Protein AF-A0A7V3LF80-F1 (afdb_monomer_lite)

Foldseek 3Di:
DEAEDPDQPCCVLLVLQDPDDLVLQFEEEEEAWQPCCVLVVLLVVLLVLLSRNYYAYEWALPDDVVSVVVDDPSRDDHAHDDPRAHALRRLVVCLVVCVVGQEYEYARHHDPDPRRLVNLLVCLPRQHEYEYDHSSLVSDALVSNQPRPHEYEYEDELVSLCVNVVHDSVVCQAVVVVSVLVVQQPRNHDQNYKYWYWHDDPQKIWIWIDTVPYIYIYIAGNPVDLPDPHDLSSSLVSQLVSSCSSCVVCSRSSNNSSSNLSRQCRHVSVDVDDSSRSSVVVVVVVVVVVD

Secondary structure (DSSP, 8-state):
-EEEESS-S-HHHHHTS-SS-GGGG-EEEEEE-SS-HHHHHHHHHHHHHTT-SEEEEEEETTS-HHHHTTS-GGGEEEESEETTEE-TTHHHHHHHHGGG-SEEEEEET---SHHHHHHHHHHTT-SS-EEE-THHHHTS-THHHHT--S-EEEEE-HHHHHHHHT--HHHHHHTHHHHHHHHHHH--S-TT-EEEEEEEETTEEEEEEEETTEEEEEEEE--TT---SS-HHHHHHHHHHHHHHHTTTSHHHHHHHHHHHHHHHHHHTTS---HHHHHHHHHHHHHTTT-

Radius of gyration: 18.3 Å; chains: 1; bounding box: 46×47×50 Å

pLDDT: mean 86.51, std 10.55, range [46.56, 98.06]

Sequence (291 aa):
MIIYQDKLLYPEILWQRPINTSQKRGRVFILGGEKDFRQLLFFCEILQQTLVAKIGLGYPKTIPKTIENLLPQEMRYPLSGRGGVLSTAALSSLKTLLSSFDLFVLGVGLSKNSQTRMLIRNTLALPCPILFYGEGIISFEPYLYQERKAPSFLVLEPSVLALWLRENVNKVQSALLPYFSRFIEKLQGNQDHCFVCSTVVSDRLFIIAGRKGSVVVTTAPNRSQTKSSFPKEIVSLGLLTAFLVQNLRKPFEAIATASYLFAKWQTDMTQKQDLQKVITKIEKELDEKKS

Structure (mmCIF, N/CA/C/O backbone):
data_AF-A0A7V3LF80-F1
#
_entry.id   AF-A0A7V3LF80-F1
#
loop_
_atom_site.group_PDB
_atom_site.id
_atom_site.type_symbol
_atom_site.label_atom_id
_atom_site.label_alt_id
_atom_site.label_comp_id
_atom_site.label_asym_id
_atom_site.label_entity_id
_atom_site.label_seq_id
_atom_site.pdbx_PDB_ins_code
_atom_site.Cartn_x
_atom_site.Cartn_y
_atom_site.Cartn_z
_atom_site.occupancy
_atom_site.B_iso_or_equiv
_atom_site.auth_seq_id
_atom_site.auth_comp_id
_atom_site.auth_asym_id
_atom_site.auth_atom_id
_atom_site.pdbx_PDB_model_num
ATOM 1 N N . MET A 1 1 ? -20.729 8.248 7.518 1.00 87.62 1 MET A N 1
ATOM 2 C CA . MET A 1 1 ? -20.542 7.945 8.953 1.00 87.62 1 MET A CA 1
ATOM 3 C C . MET A 1 1 ? -19.060 8.034 9.286 1.00 87.62 1 MET A C 1
ATOM 5 O O . MET A 1 1 ? -18.268 7.428 8.573 1.00 87.62 1 MET A O 1
ATOM 9 N N . ILE A 1 2 ? -18.696 8.807 10.312 1.00 91.44 2 ILE A N 1
ATOM 10 C CA . ILE A 1 2 ? -17.318 8.922 10.814 1.00 91.44 2 ILE A CA 1
ATOM 11 C C . ILE A 1 2 ? -17.248 8.169 12.143 1.00 91.44 2 ILE A C 1
ATOM 13 O O . ILE A 1 2 ? -18.076 8.412 13.017 1.00 91.44 2 ILE A O 1
ATOM 17 N N . ILE A 1 3 ? -16.283 7.264 12.289 1.00 93.56 3 ILE A N 1
ATOM 18 C CA . ILE A 1 3 ? -16.055 6.480 13.507 1.00 93.56 3 ILE A CA 1
ATOM 19 C C . ILE A 1 3 ? -14.645 6.769 14.013 1.00 93.56 3 ILE A C 1
ATOM 21 O O . ILE A 1 3 ? -13.679 6.612 13.270 1.00 93.56 3 ILE A O 1
ATOM 25 N N . TYR A 1 4 ? -14.515 7.149 15.281 1.00 92.56 4 TYR A N 1
ATOM 26 C CA . TYR A 1 4 ? -13.220 7.223 15.954 1.00 92.56 4 TYR A CA 1
ATOM 27 C C . TYR A 1 4 ? -12.891 5.865 16.568 1.00 92.56 4 TYR A C 1
ATOM 29 O O . TYR A 1 4 ? -13.704 5.289 17.288 1.00 92.56 4 TYR A O 1
ATOM 37 N N . GLN A 1 5 ? -11.712 5.346 16.249 1.00 91.25 5 GLN A N 1
ATOM 38 C CA . GLN A 1 5 ? -11.285 4.005 16.604 1.00 91.25 5 GLN A CA 1
ATOM 39 C C . GLN A 1 5 ? -10.270 4.032 17.754 1.00 91.25 5 GLN A C 1
ATOM 41 O O . GLN A 1 5 ? -9.091 4.323 17.557 1.00 91.25 5 GLN A O 1
ATOM 46 N N . ASP A 1 6 ? -10.725 3.665 18.950 1.00 87.94 6 ASP A N 1
ATOM 47 C CA . ASP A 1 6 ? -9.914 3.460 20.160 1.00 87.94 6 ASP A CA 1
ATOM 48 C C . ASP A 1 6 ? -9.649 1.965 20.456 1.00 87.94 6 ASP A C 1
ATOM 50 O O . ASP A 1 6 ? -8.620 1.586 21.033 1.00 87.94 6 ASP A O 1
ATOM 54 N N . LYS A 1 7 ? -10.540 1.094 19.976 1.00 91.31 7 LYS A N 1
ATOM 55 C CA . LYS A 1 7 ? -10.457 -0.370 20.021 1.00 91.31 7 LYS A CA 1
ATOM 56 C C . LYS A 1 7 ? -10.479 -0.991 18.626 1.00 91.31 7 LYS A C 1
ATOM 58 O O . LYS A 1 7 ? -10.817 -0.349 17.636 1.00 91.31 7 LYS A O 1
ATOM 63 N N . LEU A 1 8 ? -10.129 -2.267 18.526 1.00 91.06 8 LEU A N 1
ATOM 64 C CA . LEU A 1 8 ? -10.218 -2.982 17.258 1.00 91.06 8 LEU A CA 1
ATOM 65 C C . LEU A 1 8 ? -11.691 -3.136 16.829 1.00 91.06 8 LEU A C 1
ATOM 67 O O . LEU A 1 8 ? -12.471 -3.755 17.547 1.00 91.06 8 LEU A O 1
ATOM 71 N N . LEU A 1 9 ? -12.068 -2.557 15.681 1.00 93.19 9 LEU A N 1
ATOM 72 C CA . LEU A 1 9 ? -13.450 -2.586 15.174 1.00 93.19 9 LEU A CA 1
ATOM 73 C C . LEU A 1 9 ? -13.791 -3.889 14.449 1.00 93.19 9 LEU A C 1
ATOM 75 O O . LEU A 1 9 ? -14.930 -4.338 14.524 1.00 93.19 9 LEU A O 1
ATOM 79 N N . TYR A 1 10 ? -12.806 -4.478 13.766 1.00 94.19 10 TYR A N 1
ATOM 80 C CA . TYR A 1 10 ? -12.979 -5.654 12.911 1.00 94.19 10 TYR A CA 1
ATOM 81 C C . TYR A 1 10 ? -12.041 -6.782 13.357 1.00 94.19 10 TYR A C 1
ATOM 83 O O . TYR A 1 10 ? -11.070 -7.105 12.663 1.00 94.19 10 TYR A O 1
ATOM 91 N N . PRO A 1 11 ? -12.249 -7.348 14.558 1.00 91.44 11 PRO A N 1
ATOM 92 C CA . PRO A 1 11 ? -11.355 -8.363 15.098 1.00 91.44 11 PRO A CA 1
ATOM 93 C C . PRO A 1 11 ? -11.320 -9.647 14.258 1.00 91.44 11 PRO A C 1
ATOM 95 O O . PRO A 1 11 ? 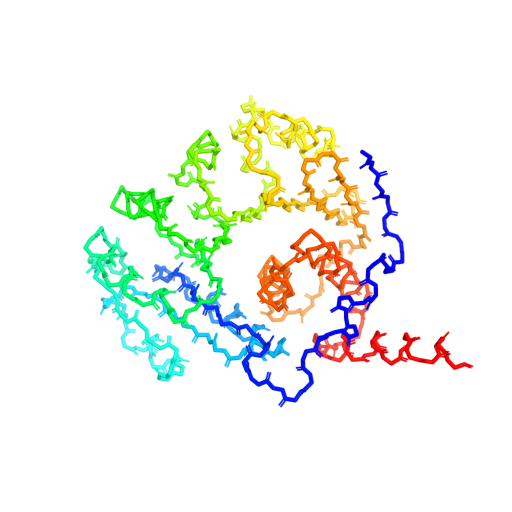-10.309 -10.348 14.246 1.00 91.44 11 PRO A O 1
ATOM 98 N N . GLU A 1 12 ? -12.360 -9.920 13.472 1.00 90.31 12 GLU A N 1
ATOM 99 C CA . GLU A 1 12 ? -12.398 -11.050 12.551 1.00 90.31 12 GLU A CA 1
ATOM 100 C C . GLU A 1 12 ? -11.332 -10.970 11.453 1.00 90.31 12 GLU A C 1
ATOM 102 O O . GLU A 1 12 ? -10.882 -12.011 10.985 1.00 90.31 12 GLU A O 1
ATOM 107 N N . ILE A 1 13 ? -10.887 -9.766 11.076 1.00 91.94 13 ILE A N 1
ATOM 108 C CA . ILE A 1 13 ? -9.796 -9.582 10.107 1.00 91.94 13 ILE A CA 1
ATOM 109 C C . ILE A 1 13 ? -8.484 -10.159 10.648 1.00 91.94 13 ILE A C 1
ATOM 111 O O . ILE A 1 13 ? -7.699 -10.713 9.882 1.00 91.94 13 ILE A O 1
ATOM 115 N N . LEU A 1 14 ? -8.247 -10.050 11.961 1.00 86.19 14 LEU A N 1
ATOM 116 C CA . LEU A 1 14 ? -7.106 -10.691 12.616 1.00 86.19 14 LEU A CA 1
ATOM 117 C C . LEU A 1 14 ? -7.324 -12.197 12.757 1.00 86.19 14 LEU A C 1
ATOM 119 O O . LEU A 1 14 ? -6.452 -12.977 12.392 1.00 86.19 14 LEU A O 1
ATOM 123 N N . TRP A 1 15 ? -8.494 -12.623 13.237 1.00 81.19 15 TRP A N 1
ATOM 124 C CA . TRP A 1 15 ? -8.762 -14.044 13.501 1.00 81.19 15 TRP A CA 1
ATOM 125 C C . TRP A 1 15 ? -8.790 -14.909 12.239 1.00 81.19 15 TRP A C 1
ATOM 127 O O . TRP A 1 15 ? -8.520 -16.105 12.299 1.00 81.19 15 TRP A O 1
ATOM 137 N N . GLN A 1 16 ? -9.119 -14.320 11.089 1.00 80.00 16 GLN A N 1
ATOM 138 C CA . GLN A 1 16 ? -9.123 -15.008 9.799 1.00 80.00 16 GLN A CA 1
ATOM 139 C C . GLN A 1 16 ? -7.746 -15.017 9.126 1.00 80.00 16 GLN A C 1
ATOM 141 O O . GLN A 1 16 ? -7.625 -15.541 8.012 1.00 80.00 16 GLN A O 1
ATOM 146 N N . ARG A 1 17 ? -6.700 -14.473 9.773 1.00 77.75 17 ARG A N 1
ATOM 147 C CA . ARG A 1 17 ? -5.359 -14.488 9.190 1.00 77.75 17 ARG A CA 1
ATOM 148 C C . ARG A 1 17 ? -4.901 -15.928 8.965 1.00 77.75 17 ARG A C 1
ATOM 150 O O . ARG A 1 17 ? -5.054 -16.784 9.836 1.00 77.75 17 ARG A O 1
ATOM 157 N N . PRO A 1 18 ? -4.333 -16.239 7.794 1.00 70.44 18 PRO A N 1
ATOM 158 C CA . PRO A 1 18 ? -4.021 -17.617 7.467 1.00 70.44 18 PRO A CA 1
ATOM 159 C C . PRO A 1 18 ? -2.752 -18.074 8.184 1.00 70.44 18 PRO A C 1
ATOM 161 O O . PRO A 1 18 ? -1.631 -17.760 7.777 1.00 70.44 18 PRO A O 1
ATOM 164 N N . ILE A 1 19 ? -2.936 -18.880 9.230 1.00 68.88 19 ILE A N 1
ATOM 165 C CA . ILE A 1 19 ? -1.838 -19.408 10.047 1.00 68.88 19 ILE A CA 1
ATOM 166 C C . ILE A 1 19 ? -1.073 -20.516 9.304 1.00 68.88 19 ILE A C 1
ATOM 168 O O . ILE A 1 19 ? 0.143 -20.562 9.418 1.00 68.88 19 ILE A O 1
ATOM 172 N N . ASN A 1 20 ? -1.723 -21.324 8.449 1.00 61.81 20 ASN A N 1
ATOM 173 C CA . ASN A 1 20 ? -1.110 -22.557 7.910 1.00 61.81 20 ASN A CA 1
ATOM 174 C C . ASN A 1 20 ? -1.118 -22.734 6.375 1.00 61.81 20 ASN A C 1
ATOM 176 O O . ASN A 1 20 ? -0.540 -23.699 5.886 1.00 61.81 20 ASN A O 1
ATOM 180 N N . THR A 1 21 ? -1.741 -21.852 5.581 1.00 62.81 21 THR A N 1
ATOM 181 C CA . THR A 1 21 ? -1.829 -22.033 4.111 1.00 62.8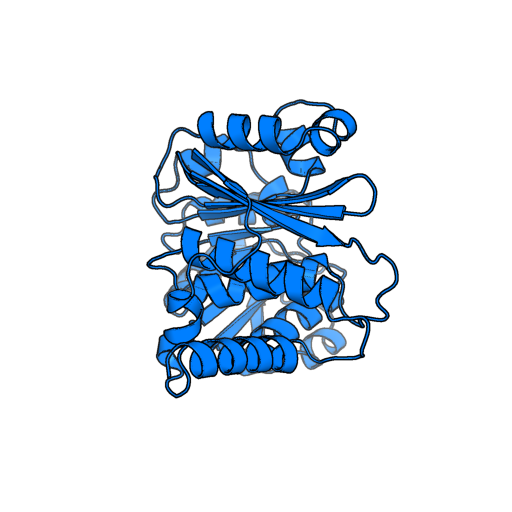1 21 THR A CA 1
ATOM 182 C C . THR A 1 21 ? -1.253 -20.852 3.338 1.00 62.81 21 THR A C 1
ATOM 184 O O . THR A 1 21 ? -1.794 -19.747 3.382 1.00 62.81 21 THR A O 1
ATOM 187 N N . SER A 1 22 ? -0.192 -21.102 2.561 1.00 64.06 22 SER A N 1
ATOM 188 C CA . SER A 1 22 ? 0.457 -20.101 1.701 1.00 64.06 22 SER A CA 1
ATOM 189 C C . SER A 1 22 ? -0.522 -19.465 0.709 1.00 64.06 22 SER A C 1
ATOM 191 O O . SER A 1 22 ? -0.527 -18.255 0.551 1.00 64.06 22 SER A O 1
ATOM 193 N N . GLN A 1 23 ? -1.445 -20.222 0.112 1.00 60.84 23 GLN A N 1
ATOM 194 C CA . GLN A 1 23 ? -2.394 -19.665 -0.865 1.00 60.84 23 GLN A CA 1
ATOM 195 C C . GLN A 1 23 ? -3.349 -18.603 -0.291 1.00 60.84 23 GLN A C 1
ATOM 197 O O . GLN A 1 23 ? -3.780 -17.720 -1.024 1.00 60.84 23 GLN A O 1
ATOM 202 N N . LYS A 1 24 ? -3.662 -18.643 1.011 1.00 73.75 24 LYS A N 1
ATOM 203 C CA . LYS A 1 24 ? -4.552 -17.657 1.653 1.00 73.75 24 LYS A CA 1
ATOM 204 C C . LYS A 1 24 ? -3.810 -16.411 2.149 1.00 73.75 24 LYS A C 1
ATOM 206 O O . LYS A 1 24 ? -4.443 -15.425 2.504 1.00 73.75 24 LYS A O 1
ATOM 211 N N . ARG A 1 25 ? -2.475 -16.444 2.166 1.00 85.38 25 ARG A N 1
ATOM 212 C CA . ARG A 1 25 ? -1.602 -15.362 2.654 1.00 85.38 25 ARG A CA 1
ATOM 213 C C . ARG A 1 25 ? -1.387 -14.229 1.646 1.00 85.38 25 ARG A C 1
ATOM 215 O O . ARG A 1 25 ? -0.728 -13.246 1.975 1.00 85.38 25 ARG A O 1
ATOM 222 N N . GLY A 1 26 ? -1.979 -14.356 0.458 1.00 93.06 26 GLY A N 1
ATOM 223 C CA . GLY A 1 26 ? -1.961 -13.342 -0.587 1.00 93.06 26 GLY A CA 1
ATOM 224 C C . GLY A 1 26 ? -0.606 -13.211 -1.282 1.00 93.06 26 GLY A C 1
ATOM 225 O O . GLY A 1 26 ? 0.453 -13.491 -0.716 1.00 93.06 26 GLY A O 1
ATOM 226 N N . ARG A 1 27 ? -0.636 -12.802 -2.547 1.00 96.50 27 ARG A N 1
ATOM 227 C CA . ARG A 1 27 ? 0.543 -12.637 -3.399 1.00 96.50 27 ARG A CA 1
ATOM 228 C C . ARG A 1 27 ? 0.619 -11.188 -3.854 1.00 96.50 27 ARG A C 1
ATOM 230 O O . ARG A 1 27 ? -0.307 -10.690 -4.491 1.00 96.50 27 ARG A O 1
ATOM 237 N N . VAL A 1 28 ? 1.726 -10.523 -3.556 1.00 97.81 28 VAL A N 1
ATOM 238 C CA . VAL A 1 28 ? 1.926 -9.101 -3.844 1.00 97.81 28 VAL A CA 1
ATOM 239 C C . VAL A 1 28 ? 2.980 -8.944 -4.928 1.00 97.81 28 VAL A C 1
ATOM 241 O O . VAL A 1 28 ? 4.080 -9.476 -4.800 1.00 97.81 28 VAL A O 1
ATOM 244 N N . PHE A 1 29 ? 2.663 -8.199 -5.983 1.00 98.06 29 PHE A N 1
ATOM 245 C CA . PHE A 1 29 ? 3.662 -7.701 -6.924 1.00 98.06 29 PHE A CA 1
ATOM 246 C C . PHE A 1 29 ? 3.911 -6.223 -6.653 1.00 98.06 29 PHE A C 1
ATOM 248 O O . PHE A 1 29 ? 2.959 -5.470 -6.500 1.00 98.06 29 PHE A O 1
ATOM 255 N N . ILE A 1 30 ? 5.162 -5.790 -6.616 1.00 96.94 30 ILE A N 1
ATOM 256 C CA . ILE A 1 30 ? 5.561 -4.419 -6.307 1.00 96.94 30 ILE A CA 1
ATOM 257 C C . ILE A 1 30 ? 6.333 -3.888 -7.506 1.00 96.94 30 ILE A C 1
ATOM 259 O O . ILE A 1 30 ? 7.276 -4.532 -7.955 1.00 96.94 30 ILE A O 1
ATOM 263 N N . LEU A 1 31 ? 5.962 -2.718 -8.021 1.00 95.88 31 LEU A N 1
ATOM 264 C CA . LEU A 1 31 ? 6.740 -2.016 -9.041 1.00 95.88 31 LEU A CA 1
ATOM 265 C C . LEU A 1 31 ? 7.414 -0.790 -8.423 1.00 95.88 31 LEU A C 1
ATOM 267 O O . LEU A 1 31 ? 6.742 0.138 -7.962 1.00 95.88 31 LEU A O 1
ATOM 271 N N . GLY A 1 32 ? 8.746 -0.801 -8.434 1.00 91.88 32 GLY A N 1
ATOM 272 C CA . GLY A 1 32 ? 9.579 0.204 -7.781 1.00 91.88 32 GLY A CA 1
ATOM 273 C C . GLY A 1 32 ? 11.021 0.209 -8.292 1.00 91.88 32 GLY A C 1
ATOM 274 O O . GLY A 1 32 ? 11.350 -0.460 -9.272 1.00 91.88 32 GLY A O 1
ATOM 275 N N . GLY A 1 33 ? 11.891 0.945 -7.600 1.00 77.44 33 GLY A N 1
ATOM 276 C CA . GLY A 1 33 ? 13.341 0.744 -7.703 1.00 77.44 33 GLY A CA 1
ATOM 277 C C . GLY A 1 33 ? 14.077 1.630 -8.709 1.00 77.44 33 GLY A C 1
ATOM 278 O O . GLY A 1 33 ? 14.793 1.120 -9.565 1.00 77.44 33 GLY A O 1
ATOM 279 N N . GLU A 1 34 ? 13.939 2.953 -8.596 1.00 78.44 34 GLU A N 1
ATOM 280 C CA . GLU A 1 34 ? 14.818 3.907 -9.285 1.00 78.44 34 GLU A CA 1
ATOM 281 C C . GLU A 1 34 ? 16.136 4.133 -8.512 1.00 78.44 34 GLU A C 1
ATOM 283 O O . GLU A 1 34 ? 17.150 3.509 -8.817 1.00 78.44 34 GLU A O 1
ATOM 288 N N . LYS A 1 35 ? 16.142 5.036 -7.514 1.00 59.97 35 LYS A N 1
ATOM 289 C CA . LYS A 1 35 ? 17.370 5.517 -6.839 1.00 59.97 35 LYS A CA 1
ATOM 290 C C . LYS A 1 35 ? 17.518 5.092 -5.380 1.00 59.97 35 LYS A C 1
ATOM 292 O O . LYS A 1 35 ? 18.644 4.943 -4.919 1.00 59.97 35 LYS A O 1
ATOM 297 N N . ASP A 1 36 ? 16.419 4.885 -4.656 1.00 70.56 36 ASP A N 1
ATOM 298 C CA . ASP A 1 36 ? 16.457 4.496 -3.240 1.00 70.56 36 ASP A CA 1
ATOM 299 C C . ASP A 1 36 ? 15.835 3.115 -3.037 1.00 70.56 36 ASP A C 1
ATOM 301 O O . ASP A 1 36 ? 14.700 2.957 -2.589 1.00 70.56 36 ASP A O 1
ATOM 305 N N . PHE A 1 37 ? 16.611 2.086 -3.380 1.00 85.19 37 PHE A N 1
ATOM 306 C CA . PHE A 1 37 ? 16.209 0.694 -3.180 1.00 85.19 37 PHE A CA 1
ATOM 307 C C . PHE A 1 37 ? 16.000 0.330 -1.711 1.00 85.19 37 PHE A C 1
ATOM 309 O O . PHE A 1 37 ? 15.336 -0.660 -1.431 1.00 85.19 37 PHE A O 1
ATOM 316 N N . ARG A 1 38 ? 16.518 1.116 -0.760 1.00 85.69 38 ARG A N 1
ATOM 317 C CA . ARG A 1 38 ? 16.404 0.797 0.669 1.00 85.69 38 ARG A CA 1
ATOM 318 C C . ARG A 1 38 ? 14.955 0.765 1.128 1.00 85.69 38 ARG A C 1
ATOM 320 O O . ARG A 1 38 ? 14.566 -0.182 1.796 1.00 85.69 38 ARG A O 1
ATOM 327 N N . GLN A 1 39 ? 14.140 1.738 0.716 1.00 86.81 39 GLN A N 1
ATOM 328 C CA . GLN A 1 39 ? 12.708 1.744 1.044 1.00 86.81 39 GLN A CA 1
ATOM 329 C C . GLN A 1 39 ? 11.996 0.513 0.488 1.00 86.81 39 GLN A C 1
ATOM 331 O O . GLN A 1 39 ? 11.139 -0.064 1.150 1.00 86.81 39 GLN A O 1
ATOM 336 N N . LEU A 1 40 ? 12.388 0.086 -0.711 1.00 89.12 40 LEU A N 1
ATOM 337 C CA . LEU A 1 40 ? 11.833 -1.087 -1.369 1.00 89.12 40 LEU A CA 1
ATOM 338 C C . LEU A 1 40 ? 12.227 -2.386 -0.656 1.00 89.12 40 LEU A C 1
ATOM 340 O O . LEU A 1 40 ? 11.378 -3.251 -0.457 1.00 89.12 40 LEU A O 1
ATOM 344 N N . LEU A 1 41 ? 13.487 -2.496 -0.227 1.00 89.50 41 LEU A N 1
ATOM 345 C CA . LEU A 1 41 ? 13.990 -3.617 0.570 1.00 89.50 41 LEU A CA 1
ATOM 346 C C . LEU A 1 41 ? 13.286 -3.692 1.927 1.00 89.50 41 LEU A C 1
ATOM 348 O O . LEU A 1 41 ? 12.764 -4.744 2.280 1.00 89.50 41 LEU A O 1
ATOM 352 N N . PHE A 1 42 ? 13.187 -2.566 2.637 1.00 90.38 42 PHE A N 1
ATOM 353 C CA . PHE A 1 42 ? 12.446 -2.466 3.894 1.00 90.38 42 PHE A CA 1
ATOM 354 C C . PHE A 1 42 ? 10.984 -2.866 3.732 1.00 90.38 42 PHE A C 1
ATOM 356 O O . PHE A 1 42 ? 10.452 -3.623 4.539 1.00 90.38 42 PHE A O 1
ATOM 363 N N . PHE A 1 43 ? 10.337 -2.398 2.666 1.00 92.62 43 PHE A N 1
ATOM 364 C CA . PHE A 1 43 ? 8.962 -2.765 2.371 1.00 92.62 43 PHE A CA 1
ATOM 365 C C . PHE A 1 43 ? 8.816 -4.277 2.151 1.00 92.62 43 PHE A C 1
ATOM 367 O O . PHE A 1 43 ? 7.924 -4.888 2.734 1.00 92.62 43 PHE A O 1
ATOM 374 N N . CYS A 1 44 ? 9.718 -4.901 1.386 1.00 92.69 44 CYS A N 1
ATOM 375 C CA . CYS A 1 44 ? 9.725 -6.355 1.201 1.00 92.69 44 CYS A CA 1
ATOM 376 C C . CYS A 1 44 ? 9.929 -7.101 2.527 1.00 92.69 44 CYS A C 1
ATOM 378 O O . CYS A 1 44 ? 9.223 -8.074 2.785 1.00 92.69 44 CYS A O 1
ATOM 380 N N . GLU A 1 45 ? 10.834 -6.625 3.383 1.00 91.44 45 GLU A N 1
ATOM 381 C CA . GLU A 1 45 ? 11.098 -7.218 4.697 1.00 91.44 45 GLU A CA 1
ATOM 382 C C . GLU A 1 45 ? 9.853 -7.184 5.598 1.00 91.44 45 GLU A C 1
ATOM 384 O O . GLU A 1 45 ? 9.481 -8.195 6.193 1.00 91.44 45 GLU A O 1
ATOM 389 N N . ILE A 1 46 ? 9.127 -6.062 5.628 1.00 91.25 46 ILE A N 1
ATOM 390 C CA . ILE A 1 46 ? 7.865 -5.954 6.376 1.00 91.25 46 ILE A CA 1
ATOM 391 C C . ILE A 1 46 ? 6.807 -6.919 5.819 1.00 91.25 46 ILE A C 1
ATOM 393 O O . ILE A 1 46 ? 6.074 -7.550 6.584 1.00 91.25 46 ILE A O 1
ATOM 397 N N . LEU A 1 47 ? 6.715 -7.082 4.495 1.00 93.69 47 LEU A N 1
ATOM 398 C CA . LEU A 1 47 ? 5.779 -8.037 3.886 1.00 93.69 47 LEU A CA 1
ATOM 399 C C . LEU A 1 47 ? 6.126 -9.496 4.229 1.00 93.69 47 LEU A C 1
ATOM 401 O O . LEU A 1 47 ? 5.225 -10.302 4.465 1.00 93.69 47 LEU A O 1
ATOM 405 N N . GLN A 1 48 ? 7.415 -9.833 4.314 1.00 90.56 48 GLN A N 1
ATOM 406 C CA . GLN A 1 48 ? 7.862 -11.148 4.787 1.00 90.56 48 GLN A CA 1
ATOM 407 C C . GLN A 1 48 ? 7.476 -11.366 6.256 1.00 90.56 48 GLN A C 1
ATOM 409 O O . GLN A 1 48 ? 6.895 -12.400 6.590 1.00 90.56 48 GLN A O 1
ATOM 414 N N . GLN A 1 49 ? 7.723 -10.374 7.121 1.00 88.75 49 GLN A N 1
ATOM 415 C CA . GLN A 1 49 ? 7.375 -10.437 8.547 1.00 88.75 49 GLN A CA 1
ATOM 416 C C . GLN A 1 49 ? 5.862 -10.549 8.778 1.00 88.75 49 GLN A C 1
ATOM 418 O O . GLN A 1 49 ? 5.425 -11.193 9.722 1.00 88.75 49 GLN A O 1
ATOM 423 N N . THR A 1 50 ? 5.045 -9.985 7.886 1.00 88.75 50 THR A N 1
ATOM 424 C CA . THR A 1 50 ? 3.571 -10.023 7.961 1.00 88.75 50 THR A CA 1
ATOM 425 C C . THR A 1 50 ? 2.944 -11.237 7.262 1.00 88.75 50 THR A C 1
ATOM 427 O O . THR A 1 50 ? 1.719 -11.307 7.095 1.00 88.75 50 THR A O 1
ATOM 430 N N . LEU A 1 51 ? 3.771 -12.234 6.928 1.00 88.69 51 LEU A N 1
ATOM 431 C CA . LEU A 1 51 ? 3.372 -13.524 6.372 1.00 88.69 51 LEU A CA 1
ATOM 432 C C . LEU A 1 51 ? 2.688 -13.421 5.003 1.00 88.69 51 LEU A C 1
ATOM 434 O O . LEU A 1 51 ? 1.791 -14.209 4.725 1.00 88.69 51 LEU A O 1
ATOM 438 N N . VAL A 1 52 ? 3.080 -12.484 4.135 1.00 92.38 52 VAL A N 1
ATOM 439 C CA . VAL A 1 52 ? 2.653 -12.503 2.724 1.00 92.38 52 VAL A CA 1
ATOM 440 C C . VAL A 1 52 ? 3.251 -13.727 2.022 1.00 92.38 52 VAL A C 1
ATOM 442 O O . VAL A 1 52 ? 4.420 -14.054 2.210 1.00 92.38 52 VAL A O 1
ATOM 445 N N . ALA A 1 53 ? 2.454 -14.431 1.215 1.00 93.12 53 ALA A N 1
ATOM 446 C CA . ALA A 1 53 ? 2.837 -15.735 0.665 1.00 93.12 53 ALA A CA 1
ATOM 447 C C . ALA A 1 53 ? 3.931 -15.656 -0.398 1.00 93.12 53 ALA A C 1
ATOM 449 O O . ALA A 1 53 ? 4.825 -16.496 -0.459 1.00 93.12 53 ALA A O 1
ATOM 450 N N . LYS A 1 54 ? 3.784 -14.681 -1.295 1.00 95.25 54 LYS A N 1
ATOM 451 C CA . LYS A 1 54 ? 4.665 -14.467 -2.437 1.00 95.25 54 LYS A CA 1
ATOM 452 C C . LYS A 1 54 ? 4.824 -12.975 -2.636 1.00 95.25 54 LYS A C 1
ATOM 454 O O . LYS A 1 54 ? 3.830 -12.257 -2.726 1.00 95.25 54 LYS A O 1
ATOM 459 N N . ILE A 1 55 ? 6.067 -12.541 -2.757 1.00 96.62 55 ILE A N 1
ATOM 460 C CA . ILE A 1 55 ? 6.419 -11.162 -3.073 1.00 96.62 55 ILE A CA 1
ATOM 461 C C . ILE A 1 55 ? 7.151 -11.197 -4.409 1.00 96.62 55 ILE A C 1
ATOM 463 O O . ILE A 1 55 ? 8.095 -11.961 -4.585 1.00 96.62 55 ILE A O 1
ATOM 467 N N . GLY A 1 56 ? 6.674 -10.425 -5.376 1.00 96.94 56 GLY A N 1
ATOM 468 C CA . GLY A 1 56 ? 7.358 -10.199 -6.639 1.00 96.94 56 GLY A CA 1
ATOM 469 C C . GLY A 1 56 ? 7.773 -8.746 -6.745 1.00 96.94 56 GLY A C 1
ATOM 470 O O . GLY A 1 56 ? 6.978 -7.860 -6.449 1.00 96.94 56 GLY A O 1
ATOM 471 N N . LEU A 1 57 ? 9.006 -8.503 -7.167 1.00 96.31 57 LEU A N 1
ATOM 472 C CA . LEU A 1 57 ? 9.577 -7.177 -7.302 1.00 96.31 57 LEU A CA 1
ATOM 473 C C . LEU A 1 57 ? 9.936 -6.877 -8.754 1.00 96.31 57 LEU A C 1
ATOM 475 O O . LEU A 1 57 ? 10.929 -7.374 -9.285 1.00 96.31 57 LEU A O 1
ATOM 479 N N . GLY A 1 58 ? 9.124 -6.030 -9.376 1.00 95.69 58 GLY A N 1
ATOM 480 C CA . GLY A 1 58 ? 9.396 -5.410 -10.659 1.00 95.69 58 GLY A CA 1
ATOM 481 C C . GLY A 1 58 ? 10.354 -4.234 -10.505 1.00 95.69 58 GLY A C 1
ATOM 482 O O . GLY A 1 58 ? 10.030 -3.263 -9.822 1.00 95.69 58 GLY A O 1
ATOM 483 N N . TYR A 1 59 ? 11.497 -4.295 -11.180 1.00 94.06 59 TYR A N 1
ATOM 484 C CA . TYR A 1 59 ? 12.495 -3.222 -11.200 1.00 94.06 59 TYR A CA 1
ATOM 485 C C . TYR A 1 59 ? 13.138 -3.094 -12.588 1.00 94.06 59 TYR A C 1
ATOM 487 O O . TYR A 1 59 ? 13.107 -4.047 -13.369 1.00 94.06 59 TYR A O 1
ATOM 495 N N . PRO A 1 60 ? 13.718 -1.939 -12.956 1.00 93.56 60 PRO A N 1
ATOM 496 C CA . PRO A 1 60 ? 14.357 -1.801 -14.258 1.00 93.56 60 PRO A CA 1
ATOM 497 C C . PRO A 1 60 ? 15.599 -2.697 -14.360 1.00 93.56 60 PRO A C 1
ATOM 499 O O . PRO A 1 60 ? 16.498 -2.620 -13.532 1.00 93.56 60 PRO A O 1
ATOM 502 N N . LYS A 1 61 ? 15.707 -3.494 -15.428 1.00 93.81 61 LYS A N 1
ATOM 503 C CA . LYS A 1 61 ? 16.819 -4.442 -15.671 1.00 93.81 61 LYS A CA 1
ATOM 504 C C . LYS A 1 61 ? 18.226 -3.822 -15.701 1.00 93.81 61 LYS A C 1
ATOM 506 O O . LYS A 1 61 ? 19.217 -4.529 -15.816 1.00 93.81 61 LYS A O 1
ATOM 511 N N . THR A 1 62 ? 18.308 -2.495 -15.689 1.00 91.75 62 THR A N 1
ATOM 512 C CA . THR A 1 62 ? 19.544 -1.710 -15.743 1.00 91.75 62 THR A CA 1
ATOM 513 C C . THR A 1 62 ? 20.034 -1.254 -14.365 1.00 91.75 62 THR A C 1
ATOM 515 O O . THR A 1 62 ? 20.905 -0.390 -14.308 1.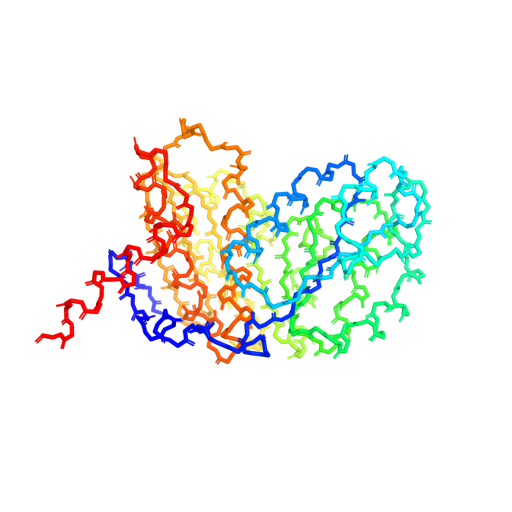00 91.75 62 THR A O 1
ATOM 518 N N . ILE A 1 63 ? 19.446 -1.732 -13.264 1.00 89.38 63 ILE A N 1
ATOM 519 C CA . ILE A 1 63 ? 19.961 -1.436 -11.919 1.00 89.38 63 ILE A CA 1
ATOM 520 C C . ILE A 1 63 ? 21.346 -2.079 -11.711 1.00 89.38 63 ILE A C 1
ATOM 522 O O . ILE A 1 63 ? 21.666 -3.079 -12.359 1.00 89.38 63 ILE A O 1
ATOM 526 N N . PRO A 1 64 ? 22.188 -1.541 -10.811 1.00 88.31 64 PRO A N 1
ATOM 527 C CA . PRO A 1 64 ? 23.453 -2.177 -10.455 1.00 88.31 64 PRO A CA 1
ATOM 528 C C . PRO A 1 64 ? 23.260 -3.603 -9.917 1.00 88.31 64 PRO A C 1
ATOM 530 O O . PRO A 1 64 ? 22.446 -3.826 -9.020 1.00 88.31 64 PRO A O 1
ATOM 533 N N . LYS A 1 65 ? 24.081 -4.556 -10.385 1.00 89.69 65 LYS A N 1
ATOM 534 C CA . LYS A 1 65 ? 24.062 -5.957 -9.911 1.00 89.69 65 LYS A CA 1
ATOM 535 C C . LYS A 1 65 ? 24.269 -6.086 -8.399 1.00 89.69 65 LYS A C 1
ATOM 537 O O . LYS A 1 65 ? 23.764 -7.018 -7.788 1.00 89.69 65 LYS A O 1
ATOM 542 N N . THR A 1 66 ? 24.997 -5.153 -7.785 1.00 86.81 66 THR A N 1
ATOM 543 C CA . THR A 1 66 ? 25.184 -5.102 -6.327 1.00 86.81 66 THR A CA 1
ATOM 544 C C . THR A 1 66 ? 23.860 -4.956 -5.587 1.00 86.81 66 THR A C 1
ATOM 546 O O . THR A 1 66 ? 23.670 -5.610 -4.572 1.00 86.81 66 THR A O 1
ATOM 549 N N . ILE A 1 67 ? 22.937 -4.150 -6.117 1.00 84.94 67 ILE A N 1
ATOM 550 C CA . ILE A 1 67 ? 21.590 -3.973 -5.569 1.00 84.94 67 ILE A CA 1
ATOM 551 C C . ILE A 1 67 ? 20.732 -5.197 -5.883 1.00 84.94 67 ILE A C 1
ATOM 553 O O . ILE A 1 67 ? 20.053 -5.713 -5.001 1.00 84.94 67 ILE A O 1
ATOM 557 N N . GLU A 1 68 ? 20.790 -5.695 -7.120 1.00 88.00 68 GLU A N 1
ATOM 558 C CA . GLU A 1 68 ? 20.042 -6.886 -7.533 1.00 88.00 68 GLU A CA 1
ATOM 559 C C . GLU A 1 68 ? 20.371 -8.110 -6.663 1.00 88.00 68 GLU A C 1
ATOM 561 O O . GLU A 1 68 ? 19.480 -8.867 -6.281 1.00 88.00 68 GLU A O 1
ATOM 566 N N . ASN A 1 69 ? 21.642 -8.275 -6.292 1.00 89.56 69 ASN A N 1
ATOM 567 C CA . ASN A 1 69 ? 22.110 -9.381 -5.463 1.00 89.56 69 ASN A CA 1
ATOM 568 C C . ASN A 1 69 ? 21.572 -9.353 -4.025 1.00 89.56 69 ASN A C 1
ATOM 570 O O . ASN A 1 69 ? 21.572 -10.401 -3.384 1.00 89.56 69 ASN A O 1
ATOM 574 N N . LEU A 1 70 ? 21.083 -8.207 -3.535 1.00 89.12 70 LEU A N 1
ATOM 575 C CA . LEU A 1 70 ? 20.431 -8.103 -2.223 1.00 89.12 70 LEU A CA 1
ATOM 576 C C . LEU A 1 70 ? 19.012 -8.689 -2.222 1.00 89.12 70 LEU A C 1
ATOM 578 O O . LEU A 1 70 ? 18.455 -8.947 -1.159 1.00 89.12 70 LEU A O 1
ATOM 582 N N . LEU A 1 71 ? 18.409 -8.882 -3.397 1.00 86.69 71 LEU A N 1
ATOM 583 C CA . LEU A 1 71 ? 17.048 -9.395 -3.530 1.00 86.69 71 LEU A CA 1
ATOM 584 C C . LEU A 1 71 ? 17.052 -10.928 -3.559 1.00 86.69 71 LEU A C 1
ATOM 586 O O . LEU A 1 71 ? 17.851 -11.495 -4.300 1.00 86.69 71 LEU A O 1
ATOM 590 N N . PRO A 1 72 ? 16.146 -11.636 -2.872 1.00 90.12 72 PRO A N 1
ATOM 591 C CA . PRO A 1 72 ? 15.974 -13.077 -3.076 1.00 90.12 72 PRO A CA 1
ATOM 592 C C . PRO A 1 72 ? 15.592 -13.390 -4.531 1.00 90.12 72 PRO A C 1
ATOM 594 O O . PRO A 1 72 ? 14.833 -12.632 -5.139 1.00 90.12 72 PRO A O 1
ATOM 597 N N . GLN A 1 73 ? 16.124 -14.468 -5.119 1.00 92.25 73 GLN A N 1
ATOM 598 C CA . GLN A 1 73 ? 15.956 -14.764 -6.554 1.00 92.25 73 GLN A CA 1
ATOM 599 C C . GLN A 1 73 ? 14.483 -14.899 -6.960 1.00 92.25 73 GLN A C 1
ATOM 601 O O . GLN A 1 73 ? 14.071 -14.385 -7.997 1.00 92.25 73 GLN A O 1
ATOM 606 N N . GLU A 1 74 ? 13.673 -15.517 -6.109 1.00 92.50 74 GLU A N 1
ATOM 607 C CA . GLU A 1 74 ? 12.238 -15.733 -6.279 1.00 92.50 74 GLU A CA 1
ATOM 608 C C . GLU A 1 74 ? 11.414 -14.435 -6.332 1.00 92.50 74 GLU A C 1
ATOM 610 O O . GLU A 1 74 ? 10.295 -14.421 -6.858 1.00 92.50 74 GLU A O 1
ATOM 615 N N . MET A 1 75 ? 11.976 -13.334 -5.822 1.00 94.75 75 MET A N 1
ATOM 616 C CA . MET A 1 75 ? 11.362 -12.010 -5.854 1.00 94.75 75 MET A CA 1
ATOM 617 C C . MET A 1 75 ? 11.784 -11.195 -7.076 1.00 94.75 75 MET A C 1
ATOM 619 O O . MET A 1 75 ? 11.230 -10.123 -7.290 1.00 94.75 75 MET A O 1
ATOM 623 N N . ARG A 1 76 ? 12.753 -11.639 -7.885 1.00 95.31 76 ARG A N 1
ATOM 624 C CA . ARG A 1 76 ? 13.350 -10.806 -8.939 1.00 95.31 76 ARG A CA 1
ATOM 625 C C . ARG A 1 76 ? 12.546 -10.848 -10.238 1.00 95.31 76 ARG A C 1
ATOM 627 O O . ARG A 1 76 ? 12.491 -11.876 -10.903 1.00 95.31 76 ARG A O 1
ATOM 634 N N . TYR A 1 77 ? 12.009 -9.701 -10.652 1.00 96.69 77 TYR A N 1
ATOM 635 C CA . TYR A 1 77 ? 11.359 -9.532 -11.953 1.00 96.69 77 TYR A CA 1
ATOM 636 C C . TYR A 1 77 ? 11.979 -8.330 -12.680 1.00 96.69 77 TYR A C 1
ATOM 638 O O . TYR A 1 77 ? 11.446 -7.222 -12.610 1.00 96.69 77 TYR A O 1
ATOM 646 N N . PRO A 1 78 ? 13.118 -8.509 -13.372 1.00 95.50 78 PRO A N 1
ATOM 647 C CA . PRO A 1 78 ? 13.718 -7.438 -14.156 1.00 95.50 78 PRO A CA 1
ATOM 648 C C . PRO A 1 78 ? 12.801 -7.058 -15.327 1.00 95.50 78 PRO A C 1
ATOM 650 O O . PRO A 1 78 ? 12.351 -7.901 -16.101 1.00 95.50 78 PRO A O 1
ATOM 653 N N . LEU A 1 79 ? 12.534 -5.764 -15.472 1.00 96.69 79 LEU A N 1
ATOM 654 C CA . LEU A 1 79 ? 11.613 -5.199 -16.454 1.00 96.69 79 LEU A CA 1
ATOM 655 C C . LEU A 1 79 ? 12.323 -4.238 -17.408 1.00 96.69 79 LEU A C 1
ATOM 657 O O . LEU A 1 79 ? 13.396 -3.698 -17.125 1.00 96.69 79 LEU A O 1
ATOM 661 N N . SER A 1 80 ? 11.699 -4.001 -18.561 1.00 96.00 80 SER A N 1
ATOM 662 C CA . SER A 1 80 ? 12.215 -3.083 -19.575 1.00 96.00 80 SER A CA 1
ATOM 663 C C . SER A 1 80 ? 12.369 -1.661 -19.031 1.00 96.00 80 SER A C 1
ATOM 665 O O . SER A 1 80 ? 11.404 -1.005 -18.631 1.00 96.00 80 SER A O 1
ATOM 667 N N . GLY A 1 81 ? 13.595 -1.155 -19.088 1.00 92.19 81 GLY A N 1
ATOM 668 C CA . GLY A 1 81 ? 13.965 0.168 -18.609 1.00 92.19 81 GLY A CA 1
ATOM 669 C C . GLY A 1 81 ? 15.300 0.629 -19.186 1.00 92.19 81 GLY A C 1
ATOM 670 O O . GLY A 1 81 ? 16.009 -0.155 -19.823 1.00 92.19 81 GLY A O 1
ATOM 671 N N . ARG A 1 82 ? 15.632 1.903 -18.971 1.00 89.81 82 ARG A N 1
ATOM 672 C CA . ARG A 1 82 ? 16.905 2.519 -19.369 1.00 89.81 82 ARG A CA 1
ATOM 673 C C . ARG A 1 82 ? 17.375 3.471 -18.273 1.00 89.81 82 ARG A C 1
ATOM 675 O O . ARG A 1 82 ? 16.573 4.211 -17.716 1.00 89.81 82 ARG A O 1
ATOM 682 N N . GLY A 1 83 ? 18.676 3.456 -17.979 1.00 87.38 83 GLY A N 1
ATOM 683 C CA . GLY A 1 83 ? 19.283 4.385 -17.018 1.00 87.38 83 GLY A CA 1
ATOM 684 C C . GLY A 1 83 ? 18.760 4.232 -15.587 1.00 87.38 83 GLY A C 1
ATOM 685 O O . GLY A 1 83 ? 18.637 5.224 -14.881 1.00 87.38 83 GLY A O 1
ATOM 686 N N . GLY A 1 84 ? 18.397 3.012 -15.182 1.00 88.56 84 GLY A N 1
ATOM 687 C CA . GLY A 1 84 ? 17.828 2.742 -13.856 1.00 88.56 84 GLY A CA 1
ATOM 688 C C . GLY A 1 84 ? 16.351 3.116 -13.726 1.00 88.56 84 GLY A C 1
ATOM 689 O O . GLY A 1 84 ? 15.826 3.125 -12.621 1.00 88.56 84 GLY A O 1
ATOM 690 N N . VAL A 1 85 ? 15.667 3.409 -14.837 1.00 91.75 85 VAL A N 1
ATOM 691 C CA . VAL A 1 85 ? 14.260 3.818 -14.837 1.00 91.75 85 VAL A CA 1
ATOM 692 C C . VAL A 1 85 ? 13.414 2.894 -15.706 1.00 91.75 85 VAL A C 1
ATOM 694 O O . VAL A 1 85 ? 13.856 2.441 -16.762 1.00 91.75 85 VAL A O 1
ATOM 697 N N . LEU A 1 86 ? 12.183 2.622 -15.276 1.00 94.19 86 LEU A N 1
ATOM 698 C CA . LEU A 1 86 ? 11.218 1.811 -16.015 1.00 94.19 86 LEU A CA 1
ATOM 699 C C . LEU A 1 86 ? 10.667 2.550 -17.241 1.00 94.19 86 LEU A C 1
ATOM 701 O O . LEU A 1 86 ? 10.528 3.770 -17.259 1.00 94.19 86 LEU A O 1
ATOM 705 N N . SER A 1 87 ? 10.319 1.783 -18.271 1.00 94.31 87 SER A N 1
ATOM 706 C CA . SER A 1 87 ? 9.773 2.298 -19.530 1.00 94.31 87 SER A CA 1
ATOM 707 C C . SER A 1 87 ? 8.428 1.654 -19.856 1.00 94.31 87 SER A C 1
ATOM 709 O O . SER A 1 87 ? 8.084 0.599 -19.324 1.00 94.31 87 SER A O 1
ATOM 711 N N . THR A 1 88 ? 7.677 2.232 -20.791 1.00 95.75 88 THR A N 1
ATOM 712 C CA . THR A 1 88 ? 6.390 1.676 -21.241 1.00 95.75 88 THR A CA 1
ATOM 713 C C . THR A 1 88 ? 6.489 0.279 -21.845 1.00 95.75 88 THR A C 1
ATOM 715 O O . THR A 1 88 ? 5.516 -0.469 -21.790 1.00 95.75 88 THR A O 1
ATOM 718 N N . ALA A 1 89 ? 7.663 -0.119 -22.340 1.00 96.31 89 ALA A N 1
ATOM 719 C CA . ALA A 1 89 ? 7.915 -1.475 -22.819 1.00 96.31 89 ALA A CA 1
ATOM 720 C C . ALA A 1 89 ? 7.790 -2.546 -21.715 1.00 96.31 89 ALA A C 1
ATOM 722 O O . ALA A 1 89 ? 7.686 -3.726 -22.030 1.00 96.31 89 ALA A O 1
ATOM 723 N N . ALA A 1 90 ? 7.780 -2.168 -20.429 1.00 96.75 90 ALA A N 1
ATOM 724 C CA . ALA A 1 90 ? 7.533 -3.096 -19.323 1.00 96.75 90 ALA A CA 1
ATOM 725 C C . ALA A 1 90 ? 6.062 -3.543 -19.227 1.00 96.75 90 ALA A C 1
ATOM 727 O O . ALA A 1 90 ? 5.765 -4.538 -18.569 1.00 96.75 90 ALA A O 1
ATOM 728 N N . LEU A 1 91 ? 5.132 -2.830 -19.875 1.00 96.44 91 LEU A N 1
ATOM 729 C CA . LEU A 1 91 ? 3.694 -3.069 -19.742 1.00 96.44 91 LEU A CA 1
ATOM 730 C C . LEU A 1 91 ? 3.265 -4.467 -20.209 1.00 96.44 91 LEU A C 1
ATOM 732 O O . LEU A 1 91 ? 2.393 -5.069 -19.586 1.00 96.44 91 LEU A O 1
ATOM 736 N N . SER A 1 92 ? 3.861 -4.992 -21.284 1.00 95.81 92 SER A N 1
ATOM 737 C CA . SER A 1 92 ? 3.556 -6.343 -21.778 1.00 95.81 92 SER A CA 1
ATOM 738 C C . SER A 1 92 ? 3.952 -7.408 -20.756 1.00 95.81 92 SER A C 1
ATOM 740 O O . SER A 1 92 ? 3.133 -8.254 -20.410 1.00 95.81 92 SER A O 1
ATOM 742 N N . SER A 1 93 ? 5.161 -7.312 -20.197 1.00 96.56 93 SER A N 1
ATOM 743 C CA . SER A 1 93 ? 5.628 -8.203 -19.131 1.00 96.56 93 SER A CA 1
ATOM 744 C C . SER A 1 93 ? 4.749 -8.101 -17.886 1.00 96.56 93 SER A C 1
ATOM 746 O O . SER A 1 93 ? 4.365 -9.125 -17.330 1.00 96.56 93 SER A O 1
ATOM 748 N N . LEU A 1 94 ? 4.371 -6.886 -17.476 1.00 97.19 94 LEU A N 1
ATOM 749 C CA . LEU A 1 94 ? 3.487 -6.676 -16.327 1.00 97.19 94 LEU A CA 1
ATOM 750 C C . LEU A 1 94 ? 2.131 -7.361 -16.516 1.00 97.19 94 LEU A C 1
ATOM 752 O O . LEU A 1 94 ? 1.676 -8.047 -15.605 1.00 97.19 94 LEU A O 1
ATOM 756 N N . LYS A 1 95 ? 1.506 -7.237 -17.695 1.00 96.00 95 LYS A N 1
ATOM 757 C CA . LYS A 1 95 ? 0.230 -7.911 -17.995 1.00 96.00 95 LYS A CA 1
ATOM 758 C C . LYS A 1 95 ? 0.312 -9.418 -17.761 1.00 96.00 95 LYS A C 1
ATOM 760 O O . LYS A 1 95 ? -0.578 -9.978 -17.130 1.00 96.00 95 LYS A O 1
ATOM 765 N N . THR A 1 96 ? 1.386 -10.054 -18.226 1.00 95.44 96 THR A N 1
ATOM 766 C CA . THR A 1 96 ? 1.594 -11.495 -18.046 1.00 95.44 96 THR A CA 1
ATOM 767 C C . THR A 1 96 ? 1.860 -11.844 -16.583 1.00 95.44 96 THR A C 1
ATOM 769 O O . THR A 1 96 ? 1.209 -12.729 -16.030 1.00 95.44 96 THR A O 1
ATOM 772 N N . LEU A 1 97 ? 2.781 -11.129 -15.932 1.00 96.31 97 LEU A N 1
ATOM 773 C CA . LEU A 1 97 ? 3.223 -11.423 -14.566 1.00 96.31 97 LEU A CA 1
ATOM 774 C C . LEU A 1 97 ? 2.099 -11.288 -13.538 1.00 96.31 97 LEU A C 1
ATOM 776 O O . LEU A 1 97 ? 1.957 -12.147 -12.664 1.00 96.31 97 LEU A O 1
ATOM 780 N N . LEU A 1 98 ? 1.288 -10.236 -13.659 1.00 96.81 98 LEU A N 1
ATOM 781 C CA . LEU A 1 98 ? 0.267 -9.883 -12.674 1.00 96.81 98 LEU A CA 1
ATOM 782 C C . LEU A 1 98 ? -0.878 -10.897 -12.579 1.00 96.81 98 LEU A C 1
ATOM 784 O O . LEU A 1 98 ? -1.570 -10.909 -11.571 1.00 96.81 98 LEU A O 1
ATOM 788 N N . SER A 1 99 ? -1.032 -11.801 -13.551 1.00 95.00 99 SER A N 1
ATOM 789 C CA . SER A 1 99 ? -1.961 -12.940 -13.442 1.00 95.00 99 SER A CA 1
ATOM 790 C C . SER A 1 99 ? -1.632 -13.888 -12.276 1.00 95.00 99 SER A C 1
ATOM 792 O O . SER A 1 99 ? -2.497 -14.611 -11.785 1.00 95.00 99 SER A O 1
ATOM 794 N N . SER A 1 100 ? -0.379 -13.877 -11.808 1.00 95.50 100 SER A N 1
ATOM 795 C CA . SER A 1 100 ? 0.107 -14.724 -10.714 1.00 95.50 100 SER A CA 1
ATOM 796 C C . SER A 1 100 ? 0.125 -14.035 -9.344 1.00 95.50 100 SER A C 1
ATOM 798 O O . SER A 1 100 ? 0.650 -14.612 -8.387 1.00 95.50 100 SER A O 1
ATOM 800 N N . PHE A 1 101 ? -0.438 -12.828 -9.244 1.00 97.19 101 PHE A N 1
ATOM 801 C CA . PHE A 1 101 ? -0.483 -12.024 -8.025 1.00 97.19 101 PHE A CA 1
ATOM 802 C C . PHE A 1 101 ? -1.905 -11.528 -7.746 1.00 97.19 101 PHE A C 1
ATOM 804 O O . PHE A 1 101 ? -2.703 -11.350 -8.660 1.00 97.19 101 PHE A O 1
ATOM 811 N N . ASP A 1 102 ? -2.217 -11.316 -6.471 1.00 96.69 102 ASP A N 1
ATOM 812 C CA . ASP A 1 102 ? -3.551 -10.914 -6.013 1.00 96.69 102 ASP A CA 1
ATOM 813 C C . ASP A 1 102 ? -3.658 -9.389 -5.854 1.00 96.69 102 ASP A C 1
ATOM 815 O O . ASP A 1 102 ? -4.730 -8.815 -6.031 1.00 96.69 102 ASP A O 1
ATOM 819 N N . LEU A 1 103 ? -2.536 -8.726 -5.551 1.00 97.62 103 LEU A N 1
ATOM 820 C CA . LEU A 1 103 ? -2.444 -7.276 -5.399 1.00 97.62 103 LEU A CA 1
ATOM 821 C C . LEU A 1 103 ? -1.199 -6.733 -6.101 1.00 97.62 103 LEU A C 1
ATOM 823 O O . LEU A 1 103 ? -0.095 -7.255 -5.930 1.00 97.62 103 LEU A O 1
ATOM 827 N N . PHE A 1 104 ? -1.378 -5.646 -6.847 1.00 97.94 104 PHE A N 1
ATOM 828 C CA . PHE A 1 104 ? -0.292 -4.900 -7.464 1.00 97.94 104 PHE A CA 1
ATOM 829 C C . PHE A 1 104 ? -0.026 -3.595 -6.699 1.00 97.94 104 PHE A C 1
ATOM 831 O O . PHE A 1 104 ? -0.900 -2.744 -6.602 1.00 97.94 104 PHE A O 1
ATOM 838 N N . VAL A 1 105 ? 1.174 -3.415 -6.154 1.00 97.06 105 VAL A N 1
ATOM 839 C CA . VAL A 1 105 ? 1.602 -2.198 -5.455 1.00 97.06 105 VAL A CA 1
ATOM 840 C C . VAL A 1 105 ? 2.443 -1.339 -6.389 1.00 97.06 105 VAL A C 1
ATOM 842 O O . VAL A 1 105 ? 3.434 -1.805 -6.957 1.00 97.06 105 VAL A O 1
ATOM 845 N N . LEU A 1 106 ? 2.069 -0.070 -6.525 1.00 94.25 106 LEU A N 1
ATOM 846 C CA . LEU A 1 106 ? 2.691 0.867 -7.448 1.00 94.25 106 LEU A CA 1
ATOM 847 C C . LEU A 1 106 ? 3.189 2.115 -6.721 1.00 94.25 106 LEU A C 1
ATOM 849 O O . LEU A 1 106 ? 2.391 2.832 -6.118 1.00 94.25 106 LEU A O 1
ATOM 853 N N . GLY A 1 107 ? 4.485 2.415 -6.865 1.00 88.06 107 GLY A N 1
ATOM 854 C CA . GLY A 1 107 ? 5.033 3.727 -6.504 1.00 88.06 107 GLY A CA 1
ATOM 855 C C . GLY A 1 107 ? 6.054 3.769 -5.378 1.00 88.06 107 GLY A C 1
ATOM 856 O O . GLY A 1 107 ? 6.381 4.852 -4.911 1.00 88.06 107 GLY A O 1
ATOM 857 N N . VAL A 1 108 ? 6.608 2.629 -4.964 1.00 88.88 108 VAL A N 1
ATOM 858 C CA . VAL A 1 108 ? 7.714 2.618 -3.996 1.00 88.88 108 VAL A CA 1
ATOM 859 C C . VAL A 1 108 ? 9.026 2.944 -4.720 1.00 88.88 108 VAL A C 1
ATOM 861 O O . VAL A 1 108 ? 9.649 2.077 -5.337 1.00 88.88 108 VAL A O 1
ATOM 864 N N . GLY A 1 109 ? 9.434 4.214 -4.674 1.00 87.50 109 GLY A N 1
ATOM 865 C CA . GLY A 1 109 ? 10.697 4.681 -5.254 1.00 87.50 109 GLY A CA 1
ATOM 866 C C . GLY A 1 109 ? 10.714 4.648 -6.783 1.00 87.50 109 GLY A C 1
ATOM 867 O O . GLY A 1 109 ? 11.690 4.178 -7.371 1.00 87.50 109 GLY A O 1
ATOM 868 N N . LEU A 1 110 ? 9.630 5.090 -7.428 1.00 90.50 110 LEU A N 1
ATOM 869 C CA . LEU A 1 110 ? 9.564 5.242 -8.886 1.00 90.50 110 LEU A CA 1
ATOM 870 C C . LEU A 1 110 ? 10.072 6.617 -9.335 1.00 90.50 110 LEU A C 1
ATOM 872 O O . LEU A 1 110 ? 10.006 7.596 -8.601 1.00 90.50 110 LEU A O 1
ATOM 876 N N . SER A 1 111 ? 10.530 6.697 -10.585 1.00 89.94 111 SER A N 1
ATOM 877 C CA . SER A 1 111 ? 10.939 7.965 -11.193 1.00 89.94 111 SER A CA 1
ATOM 878 C C . SER A 1 111 ? 9.745 8.849 -11.546 1.00 89.94 111 SER A C 1
ATOM 880 O O . SER A 1 111 ? 8.687 8.368 -11.951 1.00 89.94 111 SER A O 1
ATOM 882 N N . LYS A 1 112 ? 9.957 10.167 -11.516 1.00 90.06 112 LYS A N 1
ATOM 883 C CA . LYS A 1 112 ? 8.974 11.185 -11.941 1.00 90.06 112 LYS A CA 1
ATOM 884 C C . LYS A 1 112 ? 9.068 11.526 -13.437 1.00 90.06 112 LYS A C 1
ATOM 886 O O . LYS A 1 112 ? 8.382 12.430 -13.927 1.00 90.06 112 LYS A O 1
ATOM 891 N N . ASN A 1 113 ? 9.925 10.830 -14.189 1.00 91.44 113 ASN A N 1
ATOM 892 C CA . ASN A 1 113 ? 10.114 11.102 -15.612 1.00 91.44 113 ASN A CA 1
ATOM 893 C C . ASN A 1 113 ? 8.878 10.733 -16.458 1.00 91.44 113 ASN A C 1
ATOM 895 O O . ASN A 1 113 ? 7.986 9.999 -16.029 1.00 91.44 113 ASN A O 1
ATOM 899 N N . SER A 1 114 ? 8.801 11.277 -17.675 1.00 92.06 114 SER A N 1
ATOM 900 C CA . SER A 1 114 ? 7.639 11.105 -18.559 1.00 92.06 114 SER A CA 1
ATOM 901 C C . SER A 1 114 ? 7.386 9.643 -18.943 1.00 92.06 114 SER A C 1
ATOM 903 O O . SER A 1 114 ? 6.232 9.225 -19.004 1.00 92.06 114 SER A O 1
ATOM 905 N N . GLN A 1 115 ? 8.438 8.845 -19.149 1.00 92.06 115 GLN A N 1
ATOM 906 C CA . GLN A 1 115 ? 8.308 7.429 -19.509 1.00 92.06 115 GLN A CA 1
ATOM 907 C C . GLN A 1 115 ? 7.700 6.592 -18.379 1.00 92.06 115 GLN A C 1
ATOM 909 O O . GLN A 1 115 ? 6.799 5.791 -18.631 1.00 92.06 115 GLN A O 1
ATOM 914 N N . THR A 1 116 ? 8.142 6.809 -17.139 1.00 93.00 116 THR A N 1
ATOM 915 C CA . THR A 1 116 ? 7.599 6.125 -15.956 1.00 93.00 116 THR A CA 1
ATOM 916 C C . THR A 1 116 ? 6.169 6.563 -15.697 1.00 93.00 116 THR A C 1
ATOM 918 O O . THR A 1 116 ? 5.310 5.715 -15.478 1.00 93.00 116 THR A O 1
ATOM 921 N N . ARG A 1 117 ? 5.873 7.865 -15.816 1.00 92.56 117 ARG A N 1
ATOM 922 C CA . ARG A 1 117 ? 4.500 8.379 -15.706 1.00 92.56 117 ARG A CA 1
ATOM 923 C C . ARG A 1 117 ? 3.569 7.760 -16.744 1.00 92.56 117 ARG A C 1
ATOM 925 O O . ARG A 1 117 ? 2.458 7.361 -16.408 1.00 92.56 117 ARG A O 1
ATOM 932 N N . MET A 1 118 ? 4.030 7.614 -17.986 1.00 93.19 118 MET A N 1
ATOM 933 C CA . MET A 1 118 ? 3.252 6.961 -19.039 1.00 93.19 118 MET A CA 1
ATOM 934 C C . MET A 1 118 ? 3.048 5.467 -18.758 1.00 93.19 118 MET A C 1
ATOM 936 O O . MET A 1 118 ? 1.947 4.958 -18.957 1.00 93.19 118 MET A O 1
ATOM 940 N N . LEU A 1 119 ? 4.067 4.768 -18.241 1.00 94.81 119 LEU A N 1
ATOM 941 C CA . LEU A 1 119 ? 3.923 3.382 -17.789 1.00 94.81 119 LEU A CA 1
ATOM 942 C C . LEU A 1 119 ? 2.874 3.275 -16.677 1.00 94.81 119 LEU A C 1
ATOM 944 O O . LEU A 1 119 ? 1.946 2.485 -16.817 1.00 94.81 119 LEU A O 1
ATOM 948 N N . ILE A 1 120 ? 2.996 4.090 -15.622 1.00 93.50 120 ILE A N 1
ATOM 949 C CA . ILE A 1 120 ? 2.061 4.151 -14.490 1.00 93.50 120 ILE A CA 1
ATOM 950 C C . ILE A 1 120 ? 0.637 4.393 -14.992 1.00 93.50 120 ILE A C 1
ATOM 952 O O . ILE A 1 120 ? -0.259 3.619 -14.664 1.00 93.50 120 ILE A O 1
ATOM 956 N N . ARG A 1 121 ? 0.422 5.390 -15.856 1.00 92.38 121 ARG A N 1
ATOM 957 C CA . ARG A 1 121 ? -0.901 5.671 -16.432 1.00 92.38 121 ARG A CA 1
ATOM 958 C C . ARG A 1 121 ? -1.469 4.461 -17.173 1.00 92.38 121 ARG A C 1
ATOM 960 O O . ARG A 1 121 ? -2.637 4.132 -17.000 1.00 92.38 121 ARG A O 1
ATOM 967 N N . ASN A 1 122 ? -0.643 3.749 -17.935 1.00 93.31 122 ASN A N 1
ATOM 968 C CA . ASN A 1 122 ? -1.080 2.555 -18.656 1.00 93.31 122 ASN A CA 1
ATOM 969 C C . ASN A 1 122 ? -1.408 1.369 -17.7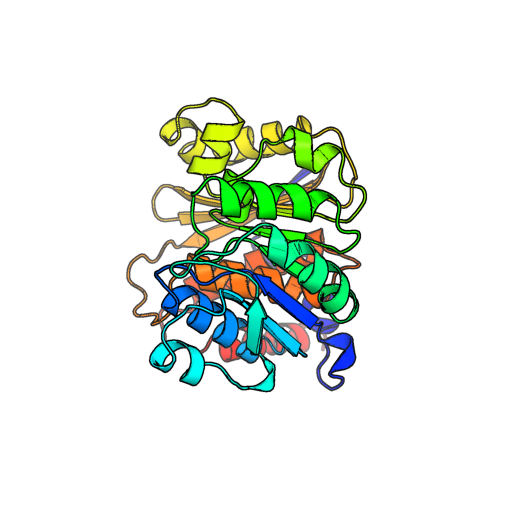29 1.00 93.31 122 ASN A C 1
ATOM 971 O O . ASN A 1 122 ? -2.140 0.466 -18.140 1.00 93.31 122 ASN A O 1
ATOM 975 N N . THR A 1 123 ? -0.925 1.362 -16.479 1.00 93.88 123 THR A N 1
ATOM 976 C CA . THR A 1 123 ? -1.320 0.340 -15.492 1.00 93.88 123 THR A CA 1
ATOM 977 C C . THR A 1 123 ? -2.783 0.465 -15.058 1.00 93.88 123 THR A C 1
ATOM 979 O O . THR A 1 123 ? -3.385 -0.534 -14.668 1.00 93.88 123 THR A O 1
ATOM 982 N N . LEU A 1 124 ? -3.403 1.642 -15.223 1.00 91.62 124 LEU A N 1
ATOM 983 C CA . LEU A 1 124 ? -4.820 1.870 -14.912 1.00 91.62 124 LEU A CA 1
ATOM 984 C C . LEU A 1 124 ? -5.780 1.054 -15.790 1.00 91.62 124 LEU A C 1
ATOM 986 O O . LEU A 1 124 ? -6.942 0.895 -15.423 1.00 91.62 124 LEU A O 1
ATOM 990 N N . ALA A 1 125 ? -5.309 0.489 -16.903 1.00 92.50 125 ALA A N 1
ATOM 991 C CA . ALA A 1 125 ? -6.092 -0.416 -17.742 1.00 92.50 125 ALA A CA 1
ATOM 992 C C . ALA A 1 125 ? -6.001 -1.896 -17.308 1.00 92.50 125 ALA A C 1
ATOM 994 O O . ALA A 1 125 ? -6.690 -2.746 -17.866 1.00 92.50 125 ALA A O 1
ATOM 995 N N . LEU A 1 126 ? -5.137 -2.243 -16.347 1.00 94.12 126 LEU A N 1
ATOM 996 C CA . LEU A 1 126 ? -4.936 -3.635 -15.923 1.00 94.12 126 LEU A CA 1
ATOM 997 C C . LEU A 1 126 ? -6.125 -4.132 -15.086 1.00 94.12 126 LEU A C 1
ATOM 999 O O . LEU A 1 126 ? -6.608 -3.376 -14.259 1.00 94.12 126 LEU A O 1
ATOM 1003 N N . PRO A 1 127 ? -6.592 -5.381 -15.200 1.00 93.88 127 PRO A N 1
ATOM 1004 C CA . PRO A 1 127 ? -7.800 -5.828 -14.493 1.00 93.88 127 PRO A CA 1
ATOM 1005 C C . PRO A 1 127 ? -7.576 -6.271 -13.030 1.00 93.88 127 PRO A C 1
ATOM 1007 O O . PRO A 1 127 ? -8.505 -6.767 -12.404 1.00 93.88 127 PRO A O 1
ATOM 1010 N N . CYS A 1 128 ? -6.369 -6.130 -12.472 1.00 94.94 128 CYS A N 1
ATOM 1011 C CA . CYS A 1 128 ? -6.038 -6.582 -11.111 1.00 94.94 128 CYS A CA 1
ATOM 1012 C C . CYS A 1 128 ? -6.276 -5.501 -10.038 1.00 94.94 128 CYS A C 1
ATOM 1014 O O . CYS A 1 128 ? -6.264 -4.319 -10.354 1.00 94.94 128 CYS A O 1
ATOM 1016 N N . PRO A 1 129 ? -6.455 -5.839 -8.756 1.00 95.88 129 PRO A N 1
ATOM 1017 C CA . PRO A 1 129 ? -6.458 -4.835 -7.694 1.00 95.88 129 PRO A CA 1
ATOM 1018 C C . PRO A 1 129 ? -5.119 -4.079 -7.612 1.00 95.88 129 PRO A C 1
ATOM 1020 O O . PRO A 1 129 ? -4.058 -4.707 -7.684 1.00 95.88 129 PRO A O 1
ATOM 1023 N N . ILE A 1 130 ? -5.152 -2.748 -7.449 1.00 95.94 130 ILE A N 1
ATOM 1024 C CA . ILE A 1 130 ? -3.932 -1.919 -7.345 1.00 95.94 130 ILE A CA 1
ATOM 1025 C C . ILE A 1 130 ? -3.922 -1.095 -6.058 1.00 95.94 130 ILE A C 1
ATOM 1027 O O . ILE A 1 130 ? -4.885 -0.390 -5.769 1.00 95.94 130 ILE A O 1
ATOM 1031 N N . LEU A 1 131 ? -2.809 -1.141 -5.324 1.00 95.75 131 LEU A N 1
ATOM 1032 C CA . LEU A 1 131 ? -2.467 -0.205 -4.257 1.00 95.75 131 LEU A CA 1
ATOM 1033 C C . LEU A 1 131 ? -1.497 0.848 -4.799 1.00 95.75 131 LEU A C 1
ATOM 1035 O O . LEU A 1 131 ? -0.355 0.542 -5.139 1.00 95.75 131 LEU A O 1
ATOM 1039 N N . PHE A 1 132 ? -1.943 2.093 -4.861 1.00 94.06 132 PHE A N 1
ATOM 1040 C CA . PHE A 1 132 ? -1.125 3.227 -5.258 1.00 94.06 132 PHE A CA 1
ATOM 1041 C C . PHE A 1 132 ? -0.510 3.891 -4.024 1.00 94.06 132 PHE A C 1
ATOM 1043 O O . PHE A 1 132 ? -1.192 4.109 -3.020 1.00 94.06 132 PHE A O 1
ATOM 1050 N N . TYR A 1 133 ? 0.768 4.243 -4.126 1.00 92.38 133 TYR A N 1
ATOM 1051 C CA . TYR A 1 133 ? 1.536 4.963 -3.111 1.00 92.38 133 TYR A CA 1
ATOM 1052 C C . TYR A 1 133 ? 2.540 5.912 -3.781 1.00 92.38 133 TYR A C 1
ATOM 1054 O O . TYR A 1 133 ? 2.900 5.693 -4.935 1.00 92.38 133 TYR A O 1
ATOM 1062 N N . GLY A 1 134 ? 2.990 6.962 -3.087 1.00 89.44 134 GLY A N 1
ATOM 1063 C CA . GLY A 1 134 ? 4.084 7.832 -3.542 1.00 89.44 134 GLY A CA 1
ATOM 1064 C C . GLY A 1 134 ? 3.931 8.327 -4.987 1.00 89.44 134 GLY A C 1
ATOM 1065 O O . GLY A 1 134 ? 2.878 8.831 -5.394 1.00 89.44 134 GLY A O 1
ATOM 1066 N N . GLU A 1 135 ? 4.971 8.136 -5.802 1.00 89.56 135 GLU A N 1
ATOM 1067 C CA . GLU A 1 135 ? 4.975 8.502 -7.223 1.00 89.56 135 GLU A CA 1
ATOM 1068 C C . GLU A 1 135 ? 3.928 7.756 -8.051 1.00 89.56 135 GLU A C 1
ATOM 1070 O O . GLU A 1 135 ? 3.504 8.262 -9.091 1.00 89.56 135 GLU A O 1
ATOM 1075 N N . GLY A 1 136 ? 3.477 6.589 -7.590 1.00 89.38 136 GLY A N 1
ATOM 1076 C CA . GLY A 1 136 ? 2.378 5.854 -8.200 1.00 89.38 136 GLY A CA 1
ATOM 1077 C C . GLY A 1 136 ? 1.102 6.686 -8.248 1.00 89.38 136 GLY A C 1
ATOM 1078 O O . GLY A 1 136 ? 0.444 6.675 -9.275 1.00 89.38 136 GLY A O 1
ATOM 1079 N N . ILE A 1 137 ? 0.800 7.458 -7.198 1.00 89.06 137 ILE A N 1
ATOM 1080 C CA . ILE A 1 137 ? -0.392 8.323 -7.132 1.00 89.06 137 ILE A CA 1
ATOM 1081 C C . ILE A 1 137 ? -0.164 9.653 -7.852 1.00 89.06 137 ILE A C 1
ATOM 1083 O O . ILE A 1 137 ? -1.004 10.100 -8.626 1.00 89.06 137 ILE A O 1
ATOM 1087 N N . ILE A 1 138 ? 0.986 10.290 -7.611 1.00 86.88 138 ILE A N 1
ATOM 1088 C CA . ILE A 1 138 ? 1.292 11.638 -8.131 1.00 86.88 138 ILE A CA 1
ATOM 1089 C C . ILE A 1 138 ? 1.333 11.659 -9.670 1.00 86.88 138 ILE A C 1
ATOM 1091 O O . ILE A 1 138 ? 1.171 12.703 -10.298 1.00 86.88 138 ILE A O 1
ATOM 1095 N N . SER A 1 139 ? 1.553 10.503 -10.294 1.00 85.06 139 SER A N 1
ATOM 1096 C CA . SER A 1 139 ? 1.702 10.373 -11.742 1.00 85.06 139 SER A CA 1
ATOM 1097 C C . SER A 1 139 ? 0.397 10.464 -12.540 1.00 85.06 139 SER A C 1
ATOM 1099 O O . SER A 1 139 ? 0.466 10.447 -13.772 1.00 85.06 139 SER A O 1
ATOM 1101 N N . PHE A 1 140 ? -0.769 10.552 -11.895 1.00 82.50 140 PHE A N 1
ATOM 1102 C CA . PHE A 1 140 ? -2.048 10.682 -12.590 1.00 82.50 140 PHE A CA 1
ATOM 1103 C C . PHE A 1 140 ? -3.043 11.598 -11.871 1.00 82.50 140 PHE A C 1
ATOM 1105 O O . PHE A 1 140 ? -2.931 11.899 -10.684 1.00 82.50 140 PHE A O 1
ATOM 1112 N N . GLU A 1 141 ? -4.035 12.043 -12.637 1.00 82.94 141 GLU A N 1
ATOM 1113 C CA . GLU A 1 141 ? -5.137 12.871 -12.162 1.00 82.94 141 GLU A CA 1
ATOM 1114 C C . GLU A 1 141 ? -6.206 12.029 -11.452 1.00 82.94 141 GLU A C 1
ATOM 1116 O O . GLU A 1 141 ? -6.468 10.901 -11.880 1.00 82.94 141 GLU A O 1
ATOM 1121 N N . PRO A 1 142 ? -6.899 12.576 -10.435 1.00 81.81 142 PRO A N 1
ATOM 1122 C CA . PRO A 1 142 ? -7.907 11.840 -9.680 1.00 81.81 142 PRO A CA 1
ATOM 1123 C C . PRO A 1 142 ? -8.981 11.185 -10.559 1.00 81.81 142 PRO A C 1
ATOM 1125 O O . PRO A 1 142 ? -9.318 10.022 -10.389 1.00 81.81 142 PRO A O 1
ATOM 1128 N N . TYR A 1 143 ? -9.513 11.893 -11.551 1.00 82.25 143 TYR A N 1
ATOM 1129 C CA . TYR A 1 143 ? -10.604 11.346 -12.363 1.00 82.25 143 TYR A CA 1
ATOM 1130 C C . TYR A 1 143 ? -10.222 10.040 -13.090 1.00 82.25 143 TYR A C 1
ATOM 1132 O O . TYR A 1 143 ? -11.088 9.219 -13.364 1.00 82.25 143 TYR A O 1
ATOM 1140 N N . LEU A 1 144 ? -8.929 9.784 -13.323 1.00 82.38 144 LEU A N 1
ATOM 1141 C CA . LEU A 1 144 ? -8.471 8.569 -13.996 1.00 82.38 144 LEU A CA 1
ATOM 1142 C C . LEU A 1 144 ? -8.659 7.292 -13.157 1.00 82.38 144 LEU A C 1
ATOM 1144 O O . LEU A 1 144 ? -8.743 6.212 -13.739 1.00 82.38 144 LEU A O 1
ATOM 1148 N N . TYR A 1 145 ? -8.753 7.368 -11.820 1.00 79.56 145 TYR A N 1
ATOM 1149 C CA . TYR A 1 145 ? -9.123 6.180 -11.030 1.00 79.56 145 TYR A CA 1
ATOM 1150 C C . TYR A 1 145 ? -10.632 5.910 -11.071 1.00 79.56 145 TYR A C 1
ATOM 1152 O O . TYR A 1 145 ? -11.033 4.772 -10.854 1.00 79.56 145 TYR A O 1
ATOM 1160 N N . GLN A 1 146 ? -11.470 6.918 -11.348 1.00 78.00 146 GLN A N 1
ATOM 1161 C CA . GLN A 1 146 ? -12.936 6.779 -11.337 1.00 78.00 146 GLN A CA 1
ATOM 1162 C C . GLN A 1 146 ? -13.427 5.845 -12.443 1.00 78.00 146 GLN A C 1
ATOM 1164 O O . GLN A 1 146 ? -14.414 5.132 -12.283 1.00 78.00 146 GLN A O 1
ATOM 1169 N N . GLU A 1 147 ? -12.697 5.817 -13.554 1.00 81.75 147 GLU A N 1
ATOM 1170 C CA . GLU A 1 147 ? -12.990 4.986 -14.722 1.00 81.75 147 GLU A CA 1
ATOM 1171 C C . GLU A 1 147 ? -12.546 3.525 -14.537 1.00 81.75 147 GLU A C 1
ATOM 1173 O O . GLU A 1 147 ? -12.879 2.643 -15.337 1.00 81.75 147 GLU A O 1
ATOM 1178 N N . ARG A 1 148 ? -11.779 3.237 -13.479 1.00 88.94 148 ARG A N 1
ATOM 1179 C CA . ARG A 1 148 ? -11.186 1.924 -13.260 1.00 88.94 148 ARG A CA 1
ATOM 1180 C C . ARG A 1 148 ? -12.194 0.971 -12.622 1.00 88.94 148 ARG A C 1
ATOM 1182 O O . ARG A 1 148 ? -12.604 1.132 -11.480 1.00 88.94 148 ARG A O 1
ATOM 1189 N N . LYS A 1 149 ? -12.529 -0.099 -13.346 1.00 87.31 149 LYS A N 1
ATOM 1190 C CA . LYS A 1 149 ? -13.460 -1.134 -12.860 1.00 87.31 149 LYS A CA 1
ATOM 1191 C C . LYS A 1 149 ? -12.880 -1.978 -11.724 1.00 87.31 149 LYS A C 1
ATOM 1193 O O . LYS A 1 149 ? -13.609 -2.358 -10.816 1.00 87.31 149 LYS A O 1
ATOM 1198 N N . ALA A 1 150 ? -11.584 -2.287 -11.785 1.00 91.75 150 ALA A N 1
ATOM 1199 C CA . ALA A 1 150 ? -10.920 -3.097 -10.769 1.00 91.75 150 ALA A CA 1
ATOM 1200 C C . ALA A 1 150 ? -10.715 -2.306 -9.459 1.00 91.75 150 ALA A C 1
ATOM 1202 O O . ALA A 1 150 ? -10.464 -1.094 -9.516 1.00 91.75 150 ALA A O 1
ATOM 1203 N N . PRO A 1 151 ? -10.748 -2.974 -8.289 1.00 92.50 151 PRO A N 1
ATOM 1204 C CA . PRO A 1 151 ? -10.512 -2.324 -7.007 1.00 92.50 151 PRO A CA 1
ATOM 1205 C C . PRO A 1 151 ? -9.205 -1.531 -6.997 1.00 92.50 151 PRO A C 1
ATOM 1207 O O . PRO A 1 151 ? -8.186 -1.942 -7.562 1.00 92.50 151 PRO A O 1
ATOM 1210 N N . SER A 1 152 ? -9.255 -0.365 -6.365 1.00 92.31 152 SER A N 1
ATOM 1211 C CA . SER A 1 152 ? -8.113 0.540 -6.263 1.00 92.31 152 SER A CA 1
ATOM 1212 C C . SER A 1 152 ? -8.017 1.061 -4.848 1.00 92.31 152 SER A C 1
ATOM 1214 O O . SER A 1 152 ? -9.024 1.427 -4.242 1.00 92.31 152 SER A O 1
ATOM 1216 N N . PHE A 1 153 ? -6.799 1.080 -4.341 1.00 93.50 153 PHE A N 1
ATOM 1217 C CA . PHE A 1 153 ? -6.491 1.429 -2.971 1.00 93.50 153 PHE A CA 1
ATOM 1218 C C . PHE A 1 153 ? -5.447 2.530 -3.001 1.00 93.50 153 PHE A C 1
ATOM 1220 O O . PHE A 1 153 ? -4.436 2.395 -3.684 1.00 93.50 153 PHE A O 1
ATOM 1227 N N . LEU A 1 154 ? -5.700 3.650 -2.336 1.00 93.00 154 LEU A N 1
ATOM 1228 C CA . LEU A 1 154 ? -4.812 4.808 -2.409 1.00 93.00 154 LEU A CA 1
ATOM 1229 C C . LEU A 1 154 ? -4.294 5.147 -1.020 1.00 93.00 154 LEU A C 1
ATOM 1231 O O . LEU A 1 154 ? -5.085 5.365 -0.105 1.00 93.00 154 LEU A O 1
ATOM 1235 N N . VAL A 1 155 ? -2.974 5.240 -0.884 1.00 92.75 155 VAL A N 1
ATOM 1236 C CA . VAL A 1 155 ? -2.308 5.714 0.333 1.00 92.75 155 VAL A CA 1
ATOM 1237 C C . VAL A 1 155 ? -1.815 7.134 0.084 1.00 92.75 155 VAL A C 1
ATOM 1239 O O . VAL A 1 155 ? -0.767 7.356 -0.517 1.00 92.75 155 VAL A O 1
ATOM 1242 N N . LEU A 1 156 ? -2.627 8.101 0.497 1.00 90.38 156 LEU A N 1
ATOM 1243 C CA . LEU A 1 156 ? -2.451 9.521 0.232 1.00 90.38 156 LEU A CA 1
ATOM 1244 C C . LEU A 1 156 ? -1.634 10.191 1.333 1.00 90.38 156 LEU A C 1
ATOM 1246 O O . LEU A 1 156 ? -1.968 10.117 2.516 1.00 90.38 156 LEU A O 1
ATOM 1250 N N . GLU A 1 157 ? -0.623 10.947 0.929 1.00 89.12 157 GLU A N 1
ATOM 1251 C CA . GLU A 1 157 ? -0.033 11.967 1.789 1.00 89.12 157 GLU A CA 1
ATOM 1252 C C . GLU A 1 157 ? -0.885 13.249 1.755 1.00 89.12 157 GLU A C 1
ATOM 1254 O O . GLU A 1 157 ? -1.526 13.539 0.736 1.00 89.12 157 GLU A O 1
ATOM 1259 N N . PRO A 1 158 ? -0.866 14.078 2.816 1.00 89.88 158 PRO A N 1
ATOM 1260 C CA . PRO A 1 158 ? -1.579 15.356 2.824 1.00 89.88 158 PRO A CA 1
ATOM 1261 C C . PRO A 1 158 ? -1.181 16.284 1.669 1.00 89.88 158 PRO A C 1
ATOM 1263 O O . PRO A 1 158 ? -2.019 17.018 1.153 1.00 89.88 158 PRO A O 1
ATOM 1266 N N . SER A 1 159 ? 0.080 16.228 1.233 1.00 90.25 159 SER A N 1
ATOM 1267 C CA . SER A 1 159 ? 0.610 16.957 0.073 1.00 90.25 159 SER A CA 1
ATOM 1268 C C . SER A 1 159 ? -0.090 16.553 -1.231 1.00 90.25 159 SER A C 1
ATOM 1270 O O . SER A 1 159 ? -0.483 17.414 -2.017 1.00 90.25 159 SER A O 1
ATOM 1272 N N . VAL A 1 160 ? -0.306 15.252 -1.433 1.00 89.62 160 VAL A N 1
ATOM 1273 C CA . VAL A 1 160 ? -1.009 14.695 -2.596 1.00 89.62 160 VAL A CA 1
ATOM 1274 C C . VAL A 1 160 ? -2.488 15.059 -2.549 1.00 89.62 160 VAL A C 1
ATOM 1276 O O . VAL A 1 160 ? -3.051 15.496 -3.551 1.00 89.62 160 VAL A O 1
ATOM 1279 N N . LEU A 1 161 ? -3.114 14.955 -1.374 1.00 91.00 161 LEU A N 1
ATOM 1280 C CA . LEU A 1 161 ? -4.505 15.359 -1.188 1.00 91.00 161 LEU A CA 1
ATOM 1281 C C . LEU A 1 161 ? -4.703 16.857 -1.468 1.00 91.00 161 LEU A C 1
ATOM 1283 O O . LEU A 1 161 ? -5.655 17.238 -2.147 1.00 91.00 161 LEU A O 1
ATOM 1287 N N . ALA A 1 162 ? -3.792 17.705 -0.987 1.00 92.69 162 ALA A N 1
ATOM 1288 C CA . ALA A 1 162 ? -3.806 19.141 -1.246 1.00 92.69 162 ALA A CA 1
ATOM 1289 C C . ALA A 1 162 ? -3.643 19.459 -2.735 1.00 92.69 162 ALA A C 1
ATOM 1291 O O . ALA A 1 162 ? -4.418 20.250 -3.272 1.00 92.69 162 ALA A O 1
ATOM 1292 N N . LEU A 1 163 ? -2.709 18.787 -3.417 1.00 91.50 163 LEU A N 1
ATOM 1293 C CA . LEU A 1 163 ? -2.528 18.900 -4.864 1.00 91.50 163 LEU A CA 1
ATOM 1294 C C . LEU A 1 163 ? -3.828 18.573 -5.614 1.00 91.50 163 LEU A C 1
ATOM 1296 O O . LEU A 1 163 ? -4.288 19.362 -6.436 1.00 91.50 163 LEU A O 1
ATOM 1300 N N . TRP A 1 164 ? -4.451 17.440 -5.294 1.00 90.31 164 TRP A N 1
ATOM 1301 C CA . TRP A 1 164 ? -5.668 16.966 -5.955 1.00 90.31 164 TRP A CA 1
ATOM 1302 C C . TRP A 1 164 ? -6.899 17.825 -5.668 1.00 90.31 164 TRP A C 1
ATOM 1304 O O . TRP A 1 164 ? -7.758 17.994 -6.533 1.00 90.31 164 TRP A O 1
ATOM 1314 N N . LEU A 1 165 ? -6.984 18.403 -4.471 1.00 91.31 165 LEU A N 1
ATOM 1315 C CA . LEU A 1 165 ? -8.056 19.324 -4.104 1.00 91.31 165 LEU A CA 1
ATOM 1316 C C . LEU A 1 165 ? -7.797 20.768 -4.551 1.00 91.31 165 LEU A C 1
ATOM 1318 O O . LEU A 1 165 ? -8.706 21.586 -4.418 1.00 91.31 165 LEU A O 1
ATOM 1322 N N . ARG A 1 166 ? -6.606 21.068 -5.091 1.00 93.19 166 ARG A N 1
ATOM 1323 C CA . ARG A 1 166 ? -6.127 22.428 -5.396 1.00 93.19 166 ARG A CA 1
ATOM 1324 C C . ARG A 1 166 ? -6.174 23.343 -4.168 1.00 93.19 166 ARG A C 1
ATOM 1326 O O . ARG A 1 166 ? -6.611 24.487 -4.241 1.00 93.19 166 ARG A O 1
ATOM 1333 N N . GLU A 1 167 ? -5.730 22.813 -3.035 1.00 95.94 167 GLU A N 1
ATOM 1334 C CA . GLU A 1 167 ? -5.720 23.482 -1.733 1.00 95.94 167 GLU A CA 1
ATOM 1335 C C . GLU A 1 167 ? -4.292 23.687 -1.223 1.00 95.94 167 GLU A C 1
ATOM 1337 O O . GLU A 1 167 ? -3.332 23.071 -1.686 1.00 95.94 167 GLU A O 1
ATOM 1342 N N . ASN A 1 168 ? -4.144 24.541 -0.212 1.00 94.88 168 ASN A N 1
ATOM 1343 C CA . ASN A 1 168 ? -2.872 24.697 0.484 1.00 94.88 168 ASN A CA 1
ATOM 1344 C C . ASN A 1 168 ? -2.608 23.497 1.414 1.00 94.88 168 ASN A C 1
ATOM 1346 O O . ASN A 1 168 ? -3.465 23.136 2.222 1.00 94.88 168 ASN A O 1
ATOM 1350 N N . VAL A 1 169 ? -1.402 22.921 1.352 1.00 93.00 169 VAL A N 1
ATOM 1351 C CA . VAL A 1 169 ? -1.032 21.744 2.159 1.00 93.00 169 VAL A CA 1
ATOM 1352 C C . VAL A 1 169 ? -1.174 21.971 3.666 1.00 93.00 169 VAL A C 1
ATOM 1354 O O . VAL A 1 169 ? -1.685 21.090 4.349 1.00 93.00 169 VAL A O 1
ATOM 1357 N N . ASN A 1 170 ? -0.845 23.161 4.181 1.00 91.62 170 ASN A N 1
ATOM 1358 C CA . ASN A 1 170 ? -0.964 23.465 5.611 1.00 91.62 170 ASN A CA 1
ATOM 1359 C C . ASN A 1 170 ? -2.433 23.490 6.052 1.00 91.62 170 ASN A C 1
ATOM 1361 O O . ASN A 1 170 ? -2.755 23.021 7.141 1.00 91.62 170 ASN A O 1
ATOM 1365 N N . LYS A 1 171 ? -3.337 23.988 5.191 1.00 93.19 171 LYS A N 1
ATOM 1366 C CA . LYS A 1 171 ? -4.788 23.941 5.443 1.00 93.19 171 LYS A CA 1
ATOM 1367 C C . LYS A 1 171 ? -5.302 22.505 5.464 1.00 93.19 171 LYS A C 1
ATOM 1369 O O . LYS A 1 171 ? -6.104 22.154 6.323 1.00 93.19 171 LYS A O 1
ATOM 1374 N N . VAL A 1 172 ? -4.842 21.674 4.527 1.00 91.06 172 VAL A N 1
ATOM 1375 C CA . VAL A 1 172 ? -5.220 20.256 4.488 1.00 91.06 172 VAL A CA 1
ATOM 1376 C C . VAL A 1 172 ? -4.689 19.517 5.710 1.00 91.06 172 VAL A C 1
ATOM 1378 O O . VAL A 1 172 ? -5.425 18.749 6.313 1.00 91.06 172 VAL A O 1
ATOM 1381 N N . GLN A 1 173 ? -3.451 19.771 6.127 1.00 88.06 173 GLN A N 1
ATOM 1382 C CA . GLN A 1 173 ? -2.866 19.128 7.303 1.00 88.06 173 GLN A CA 1
ATOM 1383 C C . GLN A 1 173 ? -3.572 19.516 8.606 1.00 88.06 173 GLN A C 1
ATOM 1385 O O . GLN A 1 173 ? -3.815 18.637 9.430 1.00 88.06 173 GLN A O 1
ATOM 1390 N N . SER A 1 174 ? -3.933 20.792 8.788 1.00 86.69 174 SER A N 1
ATOM 1391 C CA . SER A 1 174 ? -4.597 21.263 10.012 1.00 86.69 174 SER A CA 1
ATOM 1392 C C . SER A 1 174 ? -6.054 20.808 10.139 1.00 86.69 174 SER A C 1
ATOM 1394 O O . SER A 1 174 ? -6.571 20.725 11.251 1.00 86.69 174 SER A O 1
ATOM 1396 N N . ALA A 1 175 ? -6.712 20.477 9.024 1.00 88.88 175 ALA A N 1
ATOM 1397 C CA . ALA A 1 175 ? -8.108 20.045 8.991 1.00 88.88 175 ALA A CA 1
ATOM 1398 C C . ALA A 1 175 ? -8.314 18.816 8.086 1.00 88.88 175 ALA A C 1
ATOM 1400 O O . ALA A 1 175 ? -9.229 18.785 7.261 1.00 88.88 175 ALA A O 1
ATOM 1401 N N . LEU A 1 176 ? -7.468 17.790 8.236 1.00 89.00 176 LEU A N 1
ATOM 1402 C CA . LEU A 1 176 ? -7.409 16.665 7.294 1.00 89.00 176 LEU A CA 1
ATOM 1403 C C . LEU A 1 176 ? -8.751 15.959 7.092 1.00 89.00 176 LEU A C 1
ATOM 1405 O O . LEU A 1 176 ? -9.124 15.677 5.957 1.00 89.00 176 LEU A O 1
ATOM 1409 N N . LEU A 1 177 ? -9.481 15.680 8.173 1.00 89.88 177 LEU A N 1
ATOM 1410 C CA . LEU A 1 177 ? -10.708 14.885 8.123 1.00 89.88 177 LEU A CA 1
ATOM 1411 C C . LEU A 1 177 ? -11.800 15.510 7.225 1.00 89.88 177 LEU A C 1
ATOM 1413 O O . LEU A 1 177 ? -12.308 14.794 6.357 1.00 89.88 177 LEU A O 1
ATOM 1417 N N . PRO A 1 178 ? -12.139 16.811 7.345 1.00 91.81 178 PRO A N 1
ATOM 1418 C CA . PRO A 1 178 ? -13.018 17.486 6.390 1.00 91.81 178 PRO A CA 1
ATOM 1419 C C . PRO A 1 178 ? -12.553 17.388 4.932 1.00 91.81 178 PRO A C 1
ATOM 1421 O O . PRO A 1 178 ? -13.349 17.050 4.057 1.00 91.81 178 PRO A O 1
ATOM 1424 N N . TYR A 1 179 ? -11.268 17.640 4.651 1.00 92.38 179 TYR A N 1
ATOM 1425 C CA . TYR A 1 179 ? -10.742 17.584 3.281 1.00 92.38 179 TYR A CA 1
ATOM 1426 C C . TYR A 1 179 ? -10.755 16.167 2.710 1.00 92.38 179 TYR A C 1
ATOM 1428 O O . TYR A 1 179 ? -11.100 15.983 1.545 1.00 92.38 179 TYR A O 1
ATOM 1436 N N . PHE A 1 180 ? -10.420 15.170 3.525 1.00 90.31 180 PHE A N 1
ATOM 1437 C CA . PHE A 1 180 ? -10.431 13.765 3.141 1.00 90.31 180 PHE A CA 1
ATOM 1438 C C . PHE A 1 180 ? -11.856 13.252 2.906 1.00 90.31 180 PHE A C 1
ATOM 1440 O O . PHE A 1 180 ? -12.106 12.581 1.908 1.00 90.31 180 PHE A O 1
ATOM 1447 N N . SER A 1 181 ? -12.809 13.637 3.759 1.00 90.25 181 SER A N 1
ATOM 1448 C CA . SER A 1 181 ? -14.229 13.302 3.576 1.00 90.25 181 SER A CA 1
ATOM 1449 C C . SER A 1 181 ? -14.771 13.925 2.288 1.00 90.25 181 SER A C 1
ATOM 1451 O O . SER A 1 181 ? -15.308 13.214 1.443 1.00 90.25 181 SER A O 1
ATOM 1453 N N . ARG A 1 182 ? -14.506 15.223 2.070 1.00 90.00 182 ARG A N 1
ATOM 1454 C CA . ARG A 1 182 ? -14.853 15.936 0.829 1.00 90.00 182 ARG A CA 1
ATOM 1455 C C . ARG A 1 182 ? -14.213 15.294 -0.397 1.00 90.00 182 ARG A C 1
ATOM 1457 O O . ARG A 1 182 ? -14.827 15.248 -1.458 1.00 90.00 182 ARG A O 1
ATOM 1464 N N . PHE A 1 183 ? -12.964 14.847 -0.276 1.00 88.81 183 PHE A N 1
ATOM 1465 C CA . PHE A 1 183 ? -12.279 14.139 -1.345 1.00 88.81 183 PHE A CA 1
ATOM 1466 C C . PHE A 1 183 ? -13.024 12.853 -1.683 1.00 88.81 183 PHE A C 1
ATOM 1468 O O . PHE A 1 183 ? -13.477 12.744 -2.810 1.00 88.81 183 PHE A O 1
ATOM 1475 N N . ILE A 1 184 ? -13.257 11.957 -0.719 1.00 87.38 184 ILE A N 1
ATOM 1476 C CA . ILE A 1 184 ? -13.983 10.694 -0.937 1.00 87.38 184 ILE A CA 1
ATOM 1477 C C . ILE A 1 184 ? -15.378 10.925 -1.533 1.00 87.38 184 ILE A C 1
ATOM 1479 O O . ILE A 1 184 ? -15.778 10.206 -2.444 1.00 87.38 184 ILE A O 1
ATOM 1483 N N . GLU A 1 185 ? -16.115 11.927 -1.051 1.00 85.38 185 GLU A N 1
ATOM 1484 C CA . GLU A 1 185 ? -17.455 12.261 -1.552 1.00 85.38 185 GLU A CA 1
ATOM 1485 C C . GLU A 1 185 ? -17.451 12.728 -3.010 1.00 85.38 185 GLU A C 1
ATOM 1487 O O . GLU A 1 185 ? -18.348 12.371 -3.774 1.00 85.38 185 GLU A O 1
ATOM 1492 N N . LYS A 1 186 ? -16.430 13.496 -3.416 1.00 83.94 186 LYS A N 1
ATOM 1493 C CA . LYS A 1 186 ? -16.259 13.947 -4.805 1.00 83.94 186 LYS A CA 1
ATOM 1494 C C . LYS A 1 186 ? -15.915 12.813 -5.764 1.00 83.94 186 LYS A C 1
ATOM 1496 O O . LYS A 1 186 ? -16.008 13.007 -6.977 1.00 83.94 186 LYS A O 1
ATOM 1501 N N . LEU A 1 187 ? -15.507 11.653 -5.258 1.00 77.75 187 LEU A N 1
ATOM 1502 C CA . LEU A 1 187 ? -15.165 10.526 -6.106 1.00 77.75 187 LEU A CA 1
ATOM 1503 C C . LEU A 1 187 ? -16.441 9.825 -6.541 1.00 77.75 187 LEU A C 1
ATOM 1505 O O . LEU A 1 187 ? -17.033 9.020 -5.822 1.00 77.75 187 LEU A O 1
ATOM 1509 N N . GLN A 1 188 ? -16.875 10.156 -7.752 1.00 61.19 188 GLN A N 1
ATOM 1510 C CA . GLN A 1 188 ? -17.873 9.380 -8.467 1.00 61.19 188 GLN A CA 1
ATOM 1511 C C . GLN A 1 188 ? -17.197 8.079 -8.913 1.00 61.19 188 GLN A C 1
ATOM 1513 O O . GLN A 1 188 ? -16.169 8.132 -9.575 1.00 61.19 188 GLN A O 1
ATOM 1518 N N . GLY A 1 189 ? -17.693 6.908 -8.510 1.00 62.88 189 GLY A N 1
ATOM 1519 C CA . GLY A 1 189 ? -17.048 5.654 -8.908 1.00 62.88 189 GLY A CA 1
ATOM 1520 C C . GLY A 1 189 ? -17.426 4.432 -8.082 1.00 62.88 189 GLY A C 1
ATOM 1521 O O . GLY A 1 189 ? -18.355 4.466 -7.267 1.00 62.88 189 GLY A O 1
ATOM 1522 N N . ASN A 1 190 ? -16.689 3.349 -8.338 1.00 66.06 190 ASN A N 1
ATOM 1523 C CA . ASN A 1 190 ? -16.877 2.033 -7.742 1.00 66.06 190 ASN A CA 1
ATOM 1524 C C . ASN A 1 190 ? -16.775 2.093 -6.199 1.00 66.06 190 ASN A C 1
ATOM 1526 O O . ASN A 1 190 ? -15.843 2.680 -5.647 1.00 66.06 190 ASN A O 1
ATOM 1530 N N . GLN A 1 191 ? -17.729 1.465 -5.500 1.00 70.69 191 GLN A N 1
ATOM 1531 C CA . GLN A 1 191 ? -17.744 1.368 -4.033 1.00 70.69 191 GLN A CA 1
ATOM 1532 C C . GLN A 1 191 ? -16.574 0.545 -3.469 1.00 70.69 191 GLN A C 1
ATOM 1534 O O . GLN A 1 191 ? -16.287 0.639 -2.276 1.00 70.69 191 GLN A O 1
ATOM 1539 N N . ASP A 1 192 ? -15.882 -0.211 -4.323 1.00 79.25 192 ASP A N 1
ATOM 1540 C CA . ASP A 1 192 ? -14.726 -1.028 -3.952 1.00 79.25 192 ASP A CA 1
ATOM 1541 C C . ASP A 1 192 ? -13.437 -0.212 -3.755 1.00 79.25 192 ASP A C 1
ATOM 1543 O O . ASP A 1 192 ? -12.425 -0.750 -3.295 1.00 79.25 192 ASP A O 1
ATOM 1547 N N . HIS A 1 193 ? -13.430 1.081 -4.102 1.00 85.19 193 HIS A N 1
ATOM 1548 C CA . HIS A 1 193 ? -12.270 1.936 -3.867 1.00 85.19 193 HIS A CA 1
ATOM 1549 C C . HIS A 1 193 ? -12.138 2.310 -2.388 1.00 85.19 193 HIS A C 1
ATOM 1551 O O . HIS A 1 193 ? -13.073 2.835 -1.776 1.00 85.19 193 HIS A O 1
ATOM 1557 N N . CYS A 1 194 ? -10.949 2.083 -1.827 1.00 84.19 194 CYS A N 1
ATOM 1558 C CA . CYS A 1 194 ? -10.625 2.478 -0.458 1.00 84.19 194 CYS A CA 1
ATOM 1559 C C . CYS A 1 194 ? -9.426 3.424 -0.432 1.00 84.19 194 CYS A C 1
ATOM 1561 O O . CYS A 1 194 ? -8.513 3.355 -1.254 1.00 84.19 194 CYS A O 1
ATOM 1563 N N . PHE A 1 195 ? -9.422 4.303 0.556 1.00 86.81 195 PHE A N 1
ATOM 1564 C CA . PHE A 1 195 ? -8.463 5.385 0.685 1.00 86.81 195 PHE A CA 1
ATOM 1565 C C . PHE A 1 195 ? -7.898 5.371 2.096 1.00 86.81 195 PHE A C 1
ATOM 1567 O O . PHE A 1 195 ? -8.618 5.123 3.063 1.00 86.81 195 PHE A O 1
ATOM 1574 N N . VAL A 1 196 ? -6.617 5.678 2.213 1.00 87.12 196 VAL A N 1
ATOM 1575 C CA . VAL A 1 196 ? -5.943 5.921 3.482 1.00 87.12 196 VAL A CA 1
ATOM 1576 C C . VAL A 1 196 ? -5.226 7.243 3.376 1.00 87.12 196 VAL A C 1
ATOM 1578 O O . VAL A 1 196 ? -4.555 7.495 2.381 1.00 87.12 196 VAL A O 1
ATOM 1581 N N . CYS A 1 197 ? -5.336 8.078 4.395 1.00 85.69 197 CYS A N 1
ATOM 1582 C CA . CYS A 1 197 ? -4.480 9.241 4.541 1.00 85.69 197 CYS A CA 1
ATOM 1583 C C . CYS A 1 197 ? -4.007 9.347 5.982 1.00 85.69 197 CYS A C 1
ATOM 1585 O O . CYS A 1 197 ? -4.792 9.147 6.909 1.00 85.69 197 CYS A O 1
ATOM 1587 N N . SER A 1 198 ? -2.731 9.664 6.178 1.00 80.69 198 SER A N 1
ATOM 1588 C CA . SER A 1 198 ? -2.182 9.903 7.509 1.00 80.69 198 SER A CA 1
ATOM 1589 C C . SER A 1 198 ? -1.509 11.263 7.605 1.00 80.69 198 SER A C 1
ATOM 1591 O O . SER A 1 198 ? -0.841 11.696 6.669 1.00 80.69 198 SER A O 1
ATOM 1593 N N . THR A 1 199 ? -1.654 11.927 8.748 1.00 78.81 199 THR A N 1
ATOM 1594 C CA . THR A 1 199 ? -0.992 13.204 9.047 1.00 78.81 199 THR A CA 1
ATOM 1595 C C . THR A 1 199 ? -0.652 13.292 10.525 1.00 78.81 199 THR A C 1
ATOM 1597 O O . THR A 1 199 ? -1.181 12.538 11.340 1.00 78.81 199 THR A O 1
ATOM 1600 N N . VAL A 1 200 ? 0.201 14.244 10.882 1.00 76.38 200 VAL A N 1
ATOM 1601 C CA . VAL A 1 200 ? 0.522 14.559 12.271 1.00 76.38 200 VAL A CA 1
ATOM 1602 C C . VAL A 1 200 ? -0.085 15.911 12.631 1.00 76.38 200 VAL A C 1
ATOM 1604 O O . VAL A 1 200 ? 0.167 16.894 11.941 1.00 76.38 200 VAL A O 1
ATOM 1607 N N . VAL A 1 201 ? -0.840 15.971 13.729 1.00 72.62 201 VAL A N 1
ATOM 1608 C CA . VAL A 1 201 ? -1.369 17.217 14.309 1.00 72.62 201 VAL A CA 1
ATOM 1609 C C . VAL A 1 201 ? -1.070 17.226 15.801 1.00 72.62 201 VAL A C 1
ATOM 1611 O O . VAL A 1 201 ? -1.434 16.279 16.492 1.00 72.62 201 VAL A O 1
ATOM 1614 N N . SER A 1 202 ? -0.414 18.290 16.280 1.00 69.00 202 SER A N 1
ATOM 1615 C CA . SER A 1 202 ? -0.126 18.531 17.703 1.00 69.00 202 SER A CA 1
ATOM 1616 C C . SER A 1 202 ? 0.357 17.279 18.432 1.00 69.00 202 SER A C 1
ATOM 1618 O O . SER A 1 202 ? -0.320 16.829 19.338 1.00 69.00 202 SER A O 1
ATOM 1620 N N . ASP A 1 203 ? 1.474 16.695 17.982 1.00 75.12 203 ASP A N 1
ATOM 1621 C CA . ASP A 1 203 ? 2.087 15.464 18.516 1.00 75.12 203 ASP A CA 1
ATOM 1622 C C . ASP A 1 203 ? 1.336 14.141 18.310 1.00 75.12 203 ASP A C 1
ATOM 1624 O O . ASP A 1 203 ? 1.842 13.097 18.720 1.00 75.12 203 ASP A O 1
ATOM 1628 N N . ARG A 1 204 ? 0.194 14.132 17.621 1.00 78.69 204 ARG A N 1
ATOM 1629 C CA . ARG A 1 204 ? -0.572 12.912 17.345 1.00 78.69 204 ARG A CA 1
ATOM 1630 C C . ARG A 1 204 ? -0.562 12.559 15.873 1.00 78.69 204 ARG A C 1
ATOM 1632 O O . ARG A 1 204 ? -0.761 13.408 15.012 1.00 78.69 204 ARG A O 1
ATOM 1639 N N . LEU A 1 205 ? -0.356 11.281 15.590 1.00 81.69 205 LEU A N 1
ATOM 1640 C CA . LEU A 1 205 ? -0.571 10.680 14.286 1.00 81.69 205 LEU A CA 1
ATOM 1641 C C . LEU A 1 205 ? -2.064 10.382 14.127 1.00 81.69 205 LEU A C 1
ATOM 1643 O O . LEU A 1 205 ? -2.639 9.639 14.919 1.00 81.69 205 LEU A O 1
ATOM 1647 N N . PHE A 1 206 ? -2.664 10.927 13.080 1.00 83.81 206 PHE A N 1
ATOM 1648 C CA . PHE A 1 206 ? -4.004 10.602 12.616 1.00 83.81 206 PHE A CA 1
ATOM 1649 C C . PHE A 1 206 ? -3.878 9.707 11.393 1.00 83.81 206 PHE A C 1
ATOM 1651 O O . PHE A 1 206 ? -3.151 10.044 10.461 1.00 83.81 206 PHE A O 1
ATOM 1658 N N . ILE A 1 207 ? -4.593 8.588 11.389 1.00 85.94 207 ILE A N 1
ATOM 1659 C CA . ILE A 1 207 ? -4.693 7.668 10.258 1.00 85.94 207 ILE A CA 1
ATOM 1660 C C . ILE A 1 207 ? 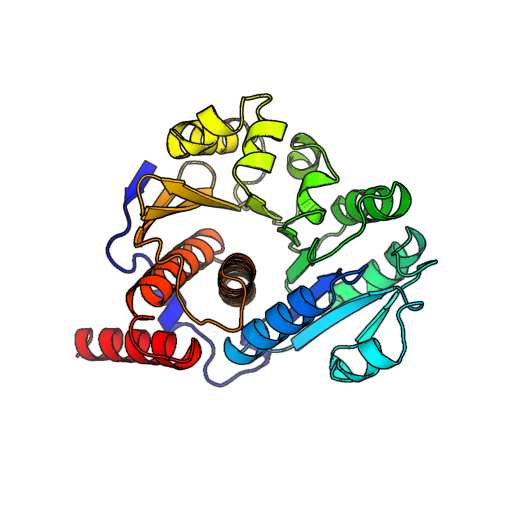-6.172 7.555 9.927 1.00 85.94 207 ILE A C 1
ATOM 1662 O O . ILE A 1 207 ? -6.976 7.143 10.762 1.00 85.94 207 ILE A O 1
ATOM 1666 N N . ILE A 1 208 ? -6.535 7.968 8.723 1.00 89.19 208 ILE A N 1
ATOM 1667 C CA . ILE A 1 208 ? -7.913 8.044 8.271 1.00 89.19 208 ILE A CA 1
ATOM 1668 C C . ILE A 1 208 ? -8.089 7.032 7.150 1.00 89.19 208 ILE A C 1
ATOM 1670 O O . ILE A 1 208 ? -7.538 7.200 6.063 1.00 89.19 208 ILE A O 1
ATOM 1674 N N . ALA A 1 209 ? -8.853 5.984 7.428 1.00 87.81 209 ALA A N 1
ATOM 1675 C CA . ALA A 1 209 ? -9.302 5.014 6.446 1.00 87.81 209 ALA A CA 1
ATOM 1676 C C . ALA A 1 209 ? -10.687 5.421 5.946 1.00 87.81 209 ALA A C 1
ATOM 1678 O O . ALA A 1 209 ? -11.564 5.765 6.736 1.00 87.81 209 ALA A O 1
ATOM 1679 N N . GLY A 1 210 ? -10.913 5.374 4.640 1.00 87.44 210 GLY A N 1
ATOM 1680 C CA . GLY A 1 210 ? -12.169 5.813 4.059 1.00 87.44 210 GLY A CA 1
ATOM 1681 C C . GLY A 1 210 ? -12.599 4.993 2.857 1.00 87.44 210 GLY A C 1
ATOM 1682 O O . GLY A 1 210 ? -11.786 4.556 2.048 1.00 87.44 210 GLY A O 1
ATOM 1683 N N . ARG A 1 211 ? -13.909 4.826 2.736 1.00 88.69 211 ARG A N 1
ATOM 1684 C CA . ARG A 1 211 ? -14.611 4.420 1.517 1.00 88.69 211 ARG A CA 1
ATOM 1685 C C . ARG A 1 211 ? -15.877 5.258 1.400 1.00 88.69 211 ARG A C 1
ATOM 1687 O O . ARG A 1 211 ? -16.260 5.948 2.348 1.00 88.69 211 ARG A O 1
ATOM 1694 N N . LYS A 1 212 ? -16.571 5.187 0.267 1.00 84.31 212 LYS A N 1
ATOM 1695 C CA . LYS A 1 212 ? -17.829 5.922 0.091 1.00 84.31 212 LYS A CA 1
ATOM 1696 C C . LYS A 1 212 ? -18.790 5.664 1.266 1.00 84.31 212 LYS A C 1
ATOM 1698 O O . LYS A 1 212 ? -19.110 4.522 1.584 1.00 84.31 212 LYS A O 1
ATOM 1703 N N . GLY A 1 213 ? -19.211 6.736 1.939 1.00 84.19 213 GLY A N 1
ATOM 1704 C CA . GLY A 1 213 ? -20.148 6.701 3.068 1.00 84.19 213 GLY A CA 1
ATOM 1705 C C . GLY A 1 213 ? -19.565 6.303 4.434 1.00 84.19 213 GLY A C 1
ATOM 1706 O O . GLY A 1 213 ? -20.260 6.462 5.440 1.00 84.19 213 GLY A O 1
ATOM 1707 N N . SER A 1 214 ? -18.313 5.838 4.519 1.00 89.56 214 SER A N 1
ATOM 1708 C CA . SER A 1 214 ? -17.702 5.372 5.775 1.00 89.56 214 SER A CA 1
ATOM 1709 C C . SER A 1 214 ? -16.271 5.870 5.938 1.00 89.56 214 SER A C 1
ATOM 1711 O O . SER A 1 214 ? -15.431 5.659 5.069 1.00 89.56 214 SER A O 1
ATOM 1713 N N . VAL A 1 215 ? -15.983 6.478 7.085 1.00 92.25 215 VAL A N 1
ATOM 1714 C CA . VAL A 1 215 ? -14.646 6.938 7.463 1.00 92.25 215 VAL A CA 1
ATOM 1715 C C . VAL A 1 215 ? -14.334 6.433 8.866 1.00 92.25 215 VAL A C 1
ATOM 1717 O O . VAL A 1 215 ? -15.149 6.582 9.773 1.00 92.25 215 VAL A O 1
ATOM 1720 N N . VAL A 1 216 ? -13.158 5.843 9.042 1.00 93.44 216 VAL A N 1
ATOM 1721 C CA . VAL A 1 216 ? -12.608 5.431 10.334 1.00 93.44 216 VAL A CA 1
ATOM 1722 C C . VAL A 1 216 ? -11.366 6.269 10.611 1.00 93.44 216 VAL A C 1
ATOM 1724 O O . VAL A 1 216 ? -10.491 6.396 9.757 1.00 93.44 216 VAL A O 1
ATOM 1727 N N . VAL A 1 217 ? -11.301 6.852 11.804 1.00 93.44 217 VAL A N 1
ATOM 1728 C CA . VAL A 1 217 ? -10.193 7.684 12.268 1.00 93.44 217 VAL A CA 1
ATOM 1729 C C . VAL A 1 217 ? -9.511 6.983 13.428 1.00 93.44 217 VAL A C 1
ATOM 1731 O O . VAL A 1 217 ? -10.102 6.812 14.491 1.00 93.44 217 VAL A O 1
ATOM 1734 N N . THR A 1 218 ? -8.246 6.640 13.244 1.00 92.00 218 THR A N 1
ATOM 1735 C CA . THR A 1 218 ? -7.391 6.063 14.278 1.00 92.00 218 THR A CA 1
ATOM 1736 C C . THR A 1 218 ? -6.347 7.090 14.684 1.00 92.00 218 THR A C 1
ATOM 1738 O O . THR A 1 218 ? -5.732 7.731 13.830 1.00 92.00 218 THR A O 1
ATOM 1741 N N . THR A 1 219 ? -6.117 7.242 15.987 1.00 88.12 219 THR A N 1
ATOM 1742 C CA . THR A 1 219 ? -5.097 8.157 16.513 1.00 88.12 219 THR A CA 1
ATOM 1743 C C . THR A 1 219 ? -4.021 7.417 17.293 1.00 88.12 219 THR A C 1
ATOM 1745 O O . THR A 1 219 ? -4.328 6.497 18.048 1.00 88.12 219 THR A O 1
ATOM 1748 N N . ALA A 1 220 ? -2.774 7.863 17.171 1.00 84.81 220 ALA A N 1
ATOM 1749 C CA . ALA A 1 220 ? -1.641 7.399 17.966 1.00 84.81 220 ALA A CA 1
ATOM 1750 C C . ALA A 1 220 ? -0.768 8.576 18.415 1.00 84.81 220 ALA A C 1
ATOM 1752 O O . ALA A 1 220 ? -0.765 9.616 17.756 1.00 84.81 220 ALA A O 1
ATOM 1753 N N . PRO A 1 221 ? 0.022 8.434 19.489 1.00 80.31 221 PRO A N 1
ATOM 1754 C CA . PRO A 1 221 ? 1.098 9.378 19.761 1.00 80.31 221 PRO A CA 1
ATOM 1755 C C . PRO A 1 221 ?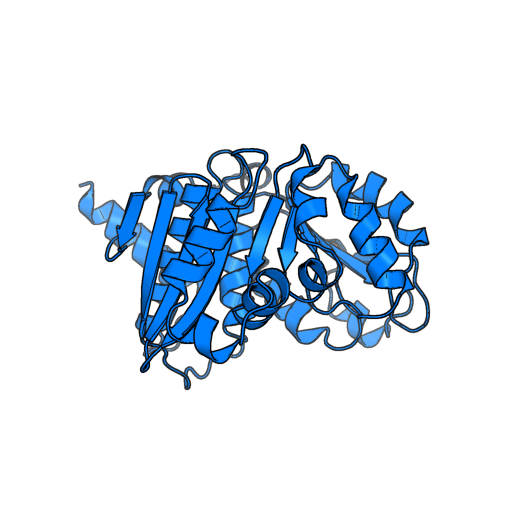 2.105 9.374 18.596 1.00 80.31 221 PRO A C 1
ATOM 1757 O O . PRO A 1 221 ? 2.601 8.323 18.185 1.00 80.31 221 PRO A O 1
ATOM 1760 N N . ASN A 1 222 ? 2.444 10.547 18.062 1.00 74.94 222 ASN A N 1
ATOM 1761 C CA . ASN A 1 222 ? 3.508 10.714 17.076 1.00 74.94 222 ASN A CA 1
ATOM 1762 C C . ASN A 1 222 ? 4.866 10.759 17.779 1.00 74.94 222 ASN A C 1
ATOM 1764 O O . ASN A 1 222 ? 5.476 11.810 17.979 1.00 74.94 222 ASN A O 1
ATOM 1768 N N . ARG A 1 223 ? 5.377 9.583 18.133 1.00 69.50 223 ARG A N 1
ATOM 1769 C CA . ARG A 1 223 ? 6.714 9.460 18.715 1.00 69.50 223 ARG A CA 1
ATOM 1770 C C . ARG A 1 223 ? 7.768 9.609 17.623 1.00 69.50 223 ARG A C 1
ATOM 1772 O O . ARG A 1 223 ? 8.175 8.623 17.020 1.00 69.50 223 ARG A O 1
ATOM 1779 N N . SER A 1 224 ? 8.184 10.836 17.318 1.00 54.53 224 SER A N 1
ATOM 1780 C CA . SER A 1 224 ? 9.168 11.159 16.265 1.00 54.53 224 SER A CA 1
ATOM 1781 C C . SER A 1 224 ? 10.550 10.505 16.457 1.00 54.53 224 SER A C 1
ATOM 1783 O O . SER A 1 224 ? 11.341 10.484 15.522 1.00 54.53 224 SER A O 1
ATOM 1785 N N . GLN A 1 225 ? 10.827 9.926 17.632 1.00 47.59 225 GLN A N 1
ATOM 1786 C CA . GLN A 1 225 ? 12.135 9.389 18.033 1.00 47.59 225 GLN A CA 1
ATOM 1787 C C . GLN A 1 225 ? 12.160 7.876 18.309 1.00 47.59 225 GLN A C 1
ATOM 1789 O O . GLN A 1 225 ? 12.972 7.391 19.098 1.00 47.59 225 GLN A O 1
ATOM 1794 N N . THR A 1 226 ? 11.295 7.077 17.685 1.00 48.75 226 THR A N 1
ATOM 1795 C CA . THR A 1 226 ? 11.513 5.624 17.725 1.00 48.75 226 THR A CA 1
ATOM 1796 C C . THR A 1 226 ? 12.777 5.306 16.925 1.00 48.75 226 THR A C 1
ATOM 1798 O O . THR A 1 226 ? 12.806 5.567 15.723 1.00 48.75 226 THR A O 1
ATOM 1801 N N . LYS A 1 227 ? 13.806 4.723 17.561 1.00 51.34 227 LYS A N 1
ATOM 1802 C CA . LYS A 1 227 ? 14.978 4.104 16.901 1.00 51.34 227 LYS A CA 1
ATOM 1803 C C . LYS A 1 227 ? 14.554 2.844 16.120 1.00 51.34 227 LYS A C 1
ATOM 1805 O O . LYS A 1 227 ? 15.041 1.750 16.380 1.00 51.34 227 LYS A O 1
ATOM 1810 N N . SER A 1 228 ? 13.573 2.983 15.235 1.00 54.62 228 SER A N 1
ATOM 1811 C CA . SER A 1 228 ? 13.177 1.967 14.268 1.00 54.62 228 SER A CA 1
ATOM 1812 C C . SER A 1 228 ? 14.144 2.054 13.097 1.00 54.62 228 SER A C 1
ATOM 1814 O O . SER A 1 228 ? 14.372 3.144 12.574 1.00 54.62 228 SER A O 1
ATOM 1816 N N . SER A 1 229 ? 14.690 0.919 12.667 1.00 61.34 229 SER A N 1
ATOM 1817 C CA . SER A 1 229 ? 15.488 0.845 11.437 1.00 61.34 229 SER A CA 1
ATOM 1818 C C . SER A 1 229 ? 14.647 1.130 10.182 1.00 61.34 229 SER A C 1
ATOM 1820 O O . SER A 1 229 ? 15.207 1.446 9.135 1.00 61.34 229 SER A O 1
ATOM 1822 N N . PHE A 1 230 ? 13.313 1.047 10.288 1.00 67.38 230 PHE A N 1
ATOM 1823 C CA . PHE A 1 230 ? 12.371 1.254 9.188 1.00 67.38 230 PHE A CA 1
ATOM 1824 C C . PHE A 1 230 ? 11.709 2.639 9.232 1.00 67.38 230 PHE A C 1
ATOM 1826 O O . PHE A 1 230 ? 11.229 3.038 10.305 1.00 67.38 230 PHE A O 1
ATOM 1833 N N . PRO A 1 231 ? 11.587 3.334 8.082 1.00 81.12 231 PRO A N 1
ATOM 1834 C CA . PRO A 1 231 ? 10.740 4.517 7.946 1.00 81.12 231 PRO A CA 1
ATOM 1835 C C . PRO A 1 231 ? 9.279 4.193 8.282 1.00 81.12 231 PRO A C 1
ATOM 1837 O O . PRO A 1 231 ? 8.745 3.167 7.855 1.00 81.12 231 PRO A O 1
ATOM 1840 N N . LYS A 1 232 ? 8.616 5.070 9.040 1.00 83.56 232 LYS A N 1
ATOM 1841 C CA . LYS A 1 232 ? 7.253 4.846 9.554 1.00 83.56 232 LYS A CA 1
ATOM 1842 C C . LYS A 1 232 ? 6.229 4.665 8.439 1.00 83.56 232 LYS A C 1
ATOM 1844 O O . LYS A 1 232 ? 5.334 3.832 8.547 1.00 83.56 232 LYS A O 1
ATOM 1849 N N . GLU A 1 233 ? 6.381 5.440 7.377 1.00 85.12 233 GLU A N 1
ATOM 1850 C CA . GLU A 1 233 ? 5.525 5.449 6.197 1.00 85.12 233 GLU A CA 1
ATOM 1851 C C . GLU A 1 233 ? 5.579 4.089 5.493 1.00 85.12 233 GLU A C 1
ATOM 1853 O O . GLU A 1 233 ? 4.547 3.539 5.114 1.00 85.12 233 GLU A O 1
ATOM 1858 N N . ILE A 1 234 ? 6.774 3.494 5.421 1.00 88.19 234 ILE A N 1
ATOM 1859 C CA . ILE A 1 234 ? 6.990 2.173 4.826 1.00 88.19 234 ILE A CA 1
ATOM 1860 C C . ILE A 1 234 ? 6.428 1.058 5.717 1.00 88.19 234 ILE A C 1
ATOM 1862 O O . ILE A 1 234 ? 5.835 0.117 5.194 1.00 88.19 234 ILE A O 1
ATOM 1866 N N . VAL A 1 235 ? 6.526 1.178 7.048 1.00 88.94 235 VAL A N 1
ATOM 1867 C CA . VAL A 1 235 ? 5.866 0.245 7.986 1.00 88.94 235 VAL A CA 1
ATOM 1868 C C . VAL A 1 235 ? 4.347 0.288 7.833 1.00 88.94 235 VAL A C 1
ATOM 1870 O O . VAL A 1 235 ? 3.714 -0.761 7.712 1.00 88.94 235 VAL A O 1
ATOM 1873 N N . SER A 1 236 ? 3.768 1.490 7.786 1.00 90.56 236 SER A N 1
ATOM 1874 C CA . SER A 1 236 ? 2.334 1.681 7.547 1.00 90.56 236 SER A CA 1
ATOM 1875 C C . SER A 1 236 ? 1.910 1.059 6.215 1.00 90.56 236 SER A C 1
ATOM 1877 O O . SER A 1 236 ? 0.992 0.240 6.180 1.00 90.56 236 SER A O 1
ATOM 1879 N N . LEU A 1 237 ? 2.630 1.361 5.127 1.00 92.81 237 LEU A N 1
ATOM 1880 C CA . LEU A 1 237 ? 2.366 0.794 3.805 1.00 92.81 237 LEU A CA 1
ATOM 1881 C C . LEU A 1 237 ? 2.467 -0.738 3.805 1.00 92.81 237 LEU A C 1
ATOM 1883 O O . LEU A 1 237 ? 1.620 -1.403 3.209 1.00 92.81 237 LEU A O 1
ATOM 1887 N N . GLY A 1 238 ? 3.473 -1.300 4.482 1.00 94.25 238 GLY A N 1
ATOM 1888 C CA . GLY A 1 238 ? 3.674 -2.741 4.666 1.00 94.25 238 GLY A CA 1
ATOM 1889 C C . GLY A 1 238 ? 2.482 -3.419 5.325 1.00 94.25 238 GLY A C 1
ATOM 1890 O O . GLY A 1 238 ? 1.918 -4.360 4.766 1.00 94.25 238 GLY A O 1
ATOM 1891 N N . LEU A 1 239 ? 2.049 -2.892 6.472 1.00 93.31 239 LEU A N 1
ATOM 1892 C CA . LEU A 1 239 ? 0.876 -3.389 7.191 1.00 93.31 239 LEU A CA 1
ATOM 1893 C C . LEU A 1 239 ? -0.397 -3.279 6.354 1.00 93.31 239 LEU A C 1
ATOM 1895 O O . LEU A 1 239 ? -1.128 -4.259 6.227 1.00 93.31 239 LEU A O 1
ATOM 1899 N N . LEU A 1 240 ? -0.643 -2.116 5.745 1.00 94.69 240 LEU A N 1
ATOM 1900 C CA . LEU A 1 240 ? -1.796 -1.902 4.872 1.00 94.69 240 LEU A CA 1
ATOM 1901 C C . LEU A 1 240 ? -1.819 -2.927 3.738 1.00 94.69 240 LEU A C 1
ATOM 1903 O O . LEU A 1 240 ? -2.831 -3.587 3.534 1.00 94.69 240 LEU A O 1
ATOM 1907 N N . THR A 1 241 ? -0.693 -3.107 3.049 1.00 96.19 241 THR A N 1
ATOM 1908 C CA . THR A 1 241 ? -0.556 -4.047 1.929 1.00 96.19 241 THR A CA 1
ATOM 1909 C C . THR A 1 241 ? -0.817 -5.486 2.363 1.00 96.19 241 THR A C 1
ATOM 1911 O O . THR A 1 241 ? -1.573 -6.194 1.698 1.00 96.19 241 THR A O 1
ATOM 1914 N N . ALA A 1 242 ? -0.220 -5.923 3.474 1.00 95.12 242 ALA A N 1
ATOM 1915 C CA . ALA A 1 242 ? -0.347 -7.292 3.961 1.00 95.12 242 ALA A CA 1
ATOM 1916 C C . ALA A 1 242 ? -1.782 -7.626 4.383 1.00 95.12 242 ALA A C 1
ATOM 1918 O O . ALA A 1 242 ? -2.341 -8.639 3.965 1.00 95.12 242 ALA A O 1
ATOM 1919 N N . PHE A 1 243 ? -2.411 -6.747 5.164 1.00 94.19 243 PHE A N 1
ATOM 1920 C CA . PHE A 1 243 ? -3.794 -6.945 5.590 1.00 94.19 243 PHE A CA 1
ATOM 1921 C C . PHE A 1 243 ? -4.757 -6.899 4.413 1.00 94.19 243 PHE A C 1
ATOM 1923 O O . PHE A 1 243 ? -5.666 -7.725 4.333 1.00 94.19 243 PHE A O 1
ATOM 1930 N N . LEU A 1 244 ? -4.529 -5.973 3.483 1.00 94.75 244 LEU A N 1
ATOM 1931 C CA . LEU A 1 244 ? -5.334 -5.826 2.284 1.00 94.75 244 LEU A CA 1
ATOM 1932 C C . LEU A 1 244 ? -5.252 -7.065 1.388 1.00 94.75 244 LEU A C 1
ATOM 1934 O O . LEU A 1 244 ? -6.293 -7.608 1.031 1.00 94.75 244 LEU A O 1
ATOM 1938 N N . VAL A 1 245 ? -4.049 -7.550 1.055 1.00 95.31 245 VAL A N 1
ATOM 1939 C CA . VAL A 1 245 ? -3.894 -8.721 0.172 1.00 95.31 245 VAL A CA 1
ATOM 1940 C C . VAL A 1 245 ? -4.464 -9.996 0.803 1.00 95.31 245 VAL A C 1
ATOM 1942 O O . VAL A 1 245 ? -5.003 -10.844 0.097 1.00 95.31 245 VAL A O 1
ATOM 1945 N N . GLN A 1 246 ? -4.407 -10.113 2.133 1.00 93.50 246 GLN A N 1
ATOM 1946 C CA . GLN A 1 246 ? -4.989 -11.233 2.882 1.00 93.50 246 GLN A CA 1
ATOM 1947 C C . GLN A 1 246 ? -6.523 -11.150 2.975 1.00 93.50 246 GLN A C 1
ATOM 1949 O O . GLN A 1 246 ? -7.174 -12.161 3.225 1.00 93.50 246 GLN A O 1
ATOM 1954 N N . ASN A 1 247 ? -7.116 -9.971 2.745 1.00 93.31 247 ASN A N 1
ATOM 1955 C CA . ASN A 1 247 ? -8.539 -9.704 2.968 1.00 93.31 247 ASN A CA 1
ATOM 1956 C C . ASN A 1 247 ? -9.177 -8.866 1.843 1.00 93.31 247 ASN A C 1
ATOM 1958 O O . ASN A 1 247 ? -10.028 -8.018 2.104 1.00 93.31 247 ASN A O 1
ATOM 1962 N N . LEU A 1 248 ? -8.835 -9.122 0.574 1.00 91.50 248 LEU A N 1
ATOM 1963 C CA . LEU A 1 248 ? -9.346 -8.348 -0.577 1.00 91.50 248 LEU A CA 1
ATOM 1964 C C . LEU A 1 248 ? -10.880 -8.333 -0.710 1.00 91.50 248 LEU A C 1
ATOM 1966 O O . LEU A 1 248 ? -11.425 -7.468 -1.386 1.00 91.50 248 LEU A O 1
ATOM 1970 N N . ARG A 1 249 ? -11.584 -9.269 -0.060 1.00 90.88 249 ARG A N 1
ATOM 1971 C CA . ARG A 1 249 ? -13.058 -9.302 0.004 1.00 90.88 249 ARG A CA 1
ATOM 1972 C C . ARG A 1 249 ? -13.653 -8.278 0.978 1.00 90.88 249 ARG A C 1
ATOM 1974 O O . ARG A 1 249 ? -14.839 -7.987 0.889 1.00 90.88 249 ARG A O 1
ATOM 1981 N N . LYS A 1 250 ? -12.850 -7.778 1.919 1.00 92.75 250 LYS A N 1
ATOM 1982 C CA . LYS A 1 250 ? -13.212 -6.801 2.955 1.00 92.75 250 LYS A CA 1
ATOM 1983 C C . LYS A 1 250 ? -12.123 -5.718 3.061 1.00 92.75 250 LYS A C 1
ATOM 1985 O O . LYS A 1 250 ? -11.456 -5.598 4.092 1.00 92.75 250 LYS A O 1
ATOM 1990 N N . PRO A 1 251 ? -11.855 -4.972 1.972 1.00 92.88 251 PRO A N 1
ATOM 1991 C CA . PRO A 1 251 ? -10.678 -4.112 1.892 1.00 92.88 251 PRO A CA 1
ATOM 1992 C C . PRO A 1 251 ? -10.722 -2.949 2.889 1.00 92.88 251 PRO A C 1
ATOM 1994 O O . PRO A 1 251 ? -9.686 -2.566 3.429 1.00 92.88 251 PRO A O 1
ATOM 1997 N N . PHE A 1 252 ? -11.907 -2.406 3.171 1.00 93.19 252 PHE A N 1
ATOM 1998 C CA . PHE A 1 252 ? -12.064 -1.304 4.118 1.00 93.19 252 PHE A CA 1
ATOM 1999 C C . PHE A 1 252 ? -11.772 -1.747 5.553 1.00 93.19 252 PHE A C 1
ATOM 2001 O O . PHE A 1 252 ? -11.003 -1.098 6.260 1.00 93.19 252 PHE A O 1
ATOM 2008 N N . GLU A 1 253 ? -12.333 -2.881 5.961 1.00 94.19 253 GLU A N 1
ATOM 2009 C CA . GLU A 1 253 ? -12.116 -3.492 7.268 1.00 94.19 253 GLU A CA 1
ATOM 2010 C C . GLU A 1 253 ? -10.642 -3.881 7.448 1.00 94.19 253 GLU A C 1
ATOM 2012 O O . GLU A 1 253 ? -10.057 -3.641 8.504 1.00 94.19 253 GLU A O 1
ATOM 2017 N N . ALA A 1 254 ? -10.013 -4.411 6.393 1.00 93.62 254 ALA A N 1
ATOM 2018 C CA . ALA A 1 254 ? -8.591 -4.736 6.370 1.00 93.62 254 ALA A CA 1
ATOM 2019 C C . ALA A 1 254 ? -7.706 -3.509 6.615 1.00 93.62 254 ALA A C 1
ATOM 2021 O O . ALA A 1 254 ? -6.818 -3.527 7.470 1.00 93.62 254 ALA A O 1
ATOM 2022 N N . ILE A 1 255 ? -7.982 -2.424 5.894 1.00 93.75 255 ILE A N 1
ATOM 2023 C CA . ILE A 1 255 ? -7.261 -1.157 5.996 1.00 93.75 255 ILE A CA 1
ATOM 2024 C C . ILE A 1 255 ? -7.466 -0.501 7.370 1.00 93.75 255 ILE A C 1
ATOM 2026 O O . ILE A 1 255 ? -6.505 -0.007 7.965 1.00 93.75 255 ILE A O 1
ATOM 2030 N N . ALA A 1 256 ? -8.695 -0.498 7.892 1.00 93.75 256 ALA A N 1
ATOM 2031 C CA . ALA A 1 256 ? -8.999 0.043 9.216 1.00 93.75 256 ALA A CA 1
ATOM 2032 C C . ALA A 1 256 ? -8.268 -0.744 10.317 1.00 93.75 256 ALA A C 1
ATOM 2034 O O . ALA A 1 256 ? -7.625 -0.154 11.187 1.00 93.75 256 ALA A O 1
ATOM 2035 N N . THR A 1 257 ? -8.270 -2.077 10.232 1.00 94.12 257 THR A N 1
ATOM 2036 C CA . THR A 1 257 ? -7.514 -2.946 11.144 1.00 94.12 257 THR A CA 1
ATOM 2037 C C . THR A 1 257 ? -6.011 -2.693 11.060 1.00 94.12 257 THR A C 1
ATOM 2039 O O . THR A 1 257 ? -5.371 -2.497 12.091 1.00 94.12 257 THR A O 1
ATOM 2042 N N . ALA A 1 258 ? -5.435 -2.611 9.859 1.00 93.25 258 ALA A N 1
ATOM 2043 C CA . ALA A 1 258 ? -4.018 -2.287 9.688 1.00 93.25 258 ALA A CA 1
ATOM 2044 C C . ALA A 1 258 ? -3.657 -0.904 10.256 1.00 93.25 258 ALA A C 1
ATOM 2046 O O . ALA A 1 258 ? -2.631 -0.761 10.921 1.00 93.25 258 ALA A O 1
ATOM 2047 N N . SER A 1 259 ? -4.524 0.095 10.063 1.00 92.50 259 SER A N 1
ATOM 2048 C CA . SER A 1 259 ? -4.358 1.444 10.623 1.00 92.50 259 SER A CA 1
ATOM 2049 C C . SER A 1 259 ? -4.337 1.417 12.155 1.00 92.50 259 SER A C 1
ATOM 2051 O O . SER A 1 259 ? -3.486 2.050 12.781 1.00 92.50 259 SER A O 1
ATOM 2053 N N . TYR A 1 260 ? -5.229 0.634 12.767 1.00 92.38 260 TYR A N 1
ATOM 2054 C CA . TYR A 1 260 ? -5.248 0.401 14.211 1.00 92.38 260 TYR A CA 1
ATOM 2055 C C . TYR A 1 260 ? -3.972 -0.266 14.727 1.00 92.38 260 TYR A C 1
ATOM 2057 O O . TYR A 1 260 ? -3.382 0.191 15.706 1.00 92.38 260 TYR A O 1
ATOM 2065 N N . LEU A 1 261 ? -3.513 -1.323 14.058 1.00 90.81 261 LEU A N 1
ATOM 2066 C CA . LEU A 1 261 ? -2.301 -2.040 14.452 1.00 90.81 261 LEU A CA 1
ATOM 2067 C C . LEU A 1 261 ? -1.057 -1.169 14.315 1.00 90.81 261 LEU A C 1
ATOM 2069 O O . LEU A 1 261 ? -0.203 -1.189 15.197 1.00 90.81 261 LEU A O 1
ATOM 2073 N N . PHE A 1 262 ? -0.974 -0.351 13.265 1.00 89.06 262 PHE A N 1
ATOM 2074 C CA . PHE A 1 262 ? 0.107 0.616 13.115 1.00 89.06 262 PHE A CA 1
ATOM 2075 C C . PHE A 1 262 ? 0.098 1.658 14.244 1.00 89.06 262 PHE A C 1
ATOM 2077 O O . PHE A 1 262 ? 1.142 1.948 14.831 1.00 89.06 262 PHE A O 1
ATOM 2084 N N . ALA A 1 263 ? -1.078 2.175 14.610 1.00 88.31 263 ALA A N 1
ATOM 2085 C CA . ALA A 1 263 ? -1.238 3.082 15.745 1.00 88.31 263 ALA A CA 1
ATOM 2086 C C . ALA A 1 263 ? -0.818 2.442 17.082 1.00 88.31 263 ALA A C 1
ATOM 2088 O O . ALA A 1 263 ? -0.129 3.071 17.895 1.00 88.31 263 ALA A O 1
ATOM 2089 N N . LYS A 1 264 ? -1.178 1.173 17.305 1.00 87.44 264 LYS A N 1
ATOM 2090 C CA . LYS A 1 264 ? -0.730 0.406 18.475 1.00 87.44 264 LYS A CA 1
ATOM 2091 C C . LYS A 1 264 ? 0.771 0.169 18.467 1.00 87.44 264 LYS A C 1
ATOM 2093 O O . LYS A 1 264 ? 1.417 0.417 19.476 1.00 87.44 264 LYS A O 1
ATOM 2098 N N . TRP A 1 265 ? 1.346 -0.185 17.324 1.00 83.88 265 TRP A N 1
ATOM 2099 C CA . TRP A 1 265 ? 2.790 -0.329 17.165 1.00 83.88 265 TRP A CA 1
ATOM 2100 C C . TRP A 1 265 ? 3.548 0.968 17.499 1.00 83.88 265 TRP A C 1
ATOM 2102 O O . TRP A 1 265 ? 4.528 0.929 18.241 1.00 83.88 265 TRP A O 1
ATOM 2112 N N . GLN A 1 266 ? 3.059 2.133 17.055 1.00 80.75 266 GLN A N 1
ATOM 2113 C CA . GLN A 1 266 ? 3.621 3.441 17.443 1.00 80.75 266 GLN A CA 1
ATOM 2114 C C . GLN A 1 266 ? 3.546 3.696 18.958 1.00 80.75 266 GLN A C 1
ATOM 2116 O O . GLN A 1 266 ? 4.433 4.334 19.529 1.00 80.75 266 GLN A O 1
ATOM 2121 N N . THR A 1 267 ? 2.495 3.197 19.612 1.00 79.50 267 THR A N 1
ATOM 2122 C CA . THR A 1 267 ? 2.282 3.352 21.057 1.00 79.50 267 THR A CA 1
ATOM 2123 C C . THR A 1 267 ? 3.192 2.424 21.870 1.00 79.50 267 THR A C 1
ATOM 2125 O O . THR A 1 267 ? 3.791 2.864 22.851 1.00 79.50 267 THR A O 1
ATOM 2128 N N . ASP A 1 268 ? 3.356 1.171 21.442 1.00 75.00 268 ASP A N 1
ATOM 2129 C CA . ASP A 1 268 ? 4.086 0.131 22.181 1.00 75.00 268 ASP A CA 1
ATOM 2130 C C . ASP A 1 268 ? 5.618 0.213 21.995 1.00 75.00 268 ASP A C 1
ATOM 2132 O O . ASP A 1 268 ? 6.375 -0.256 22.848 1.00 75.00 268 ASP A O 1
ATOM 2136 N N . MET A 1 269 ? 6.095 0.905 20.951 1.00 63.28 269 MET A N 1
ATOM 2137 C CA . MET A 1 269 ? 7.515 1.111 20.594 1.00 63.28 269 MET A CA 1
ATOM 2138 C C . MET A 1 269 ? 8.401 1.832 21.643 1.00 63.28 269 MET A C 1
ATOM 2140 O O . MET A 1 269 ? 9.561 2.147 21.380 1.00 63.28 269 MET A O 1
ATOM 2144 N N . THR A 1 270 ? 7.906 2.069 22.860 1.00 51.34 270 THR A N 1
ATOM 2145 C CA . THR A 1 270 ? 8.739 2.386 24.041 1.00 51.34 270 THR A CA 1
ATOM 2146 C C . THR A 1 270 ? 9.688 1.244 24.427 1.00 51.34 270 THR A C 1
ATOM 2148 O O . THR A 1 270 ? 10.680 1.477 25.112 1.00 51.34 270 THR A O 1
ATOM 2151 N N . GLN A 1 271 ? 9.423 0.020 23.969 1.00 46.56 271 GLN A N 1
ATOM 2152 C CA . GLN A 1 271 ? 10.303 -1.140 24.107 1.00 46.56 271 GLN A CA 1
ATOM 2153 C C . GLN A 1 271 ? 10.648 -1.618 22.692 1.00 46.56 271 GLN A C 1
ATOM 2155 O O . GLN A 1 271 ? 9.741 -1.713 21.877 1.00 46.56 271 GLN A O 1
ATOM 2160 N N . LYS A 1 272 ? 11.921 -1.896 22.369 1.00 52.09 272 LYS A N 1
ATOM 2161 C CA . LYS A 1 272 ? 12.380 -2.405 21.052 1.00 52.09 272 LYS A CA 1
ATOM 2162 C C . LYS A 1 272 ? 11.672 -3.720 20.662 1.00 52.09 272 LYS A C 1
ATOM 2164 O O . LYS A 1 272 ? 12.247 -4.799 20.797 1.00 52.09 272 LYS A O 1
ATOM 2169 N N . GLN A 1 273 ? 10.424 -3.657 20.222 1.00 56.31 273 GLN A N 1
ATOM 2170 C CA . GLN A 1 273 ? 9.618 -4.821 19.887 1.00 56.31 273 GLN A CA 1
ATOM 2171 C C . GLN A 1 273 ? 9.487 -4.937 18.372 1.00 56.31 273 GLN A C 1
ATOM 2173 O O . GLN A 1 273 ? 9.207 -3.974 17.661 1.00 56.31 273 GLN A O 1
ATOM 2178 N N . ASP A 1 274 ? 9.724 -6.155 17.902 1.00 67.00 274 ASP A N 1
ATOM 2179 C CA . ASP A 1 274 ? 9.471 -6.596 16.537 1.00 67.00 274 ASP A CA 1
ATOM 2180 C C . ASP A 1 274 ? 7.972 -6.441 16.210 1.00 67.00 274 ASP A C 1
ATOM 2182 O O . ASP A 1 274 ? 7.113 -6.717 17.054 1.00 67.00 274 ASP A O 1
ATOM 2186 N N . LEU A 1 275 ? 7.655 -5.995 14.992 1.00 69.19 275 LEU A N 1
ATOM 2187 C CA . LEU A 1 275 ? 6.286 -5.819 14.508 1.00 69.19 275 LEU A CA 1
ATOM 2188 C C . LEU A 1 275 ? 5.464 -7.105 14.662 1.00 69.19 275 LEU A C 1
ATOM 2190 O O . LEU A 1 275 ? 4.311 -7.054 15.097 1.00 69.19 275 LEU A O 1
ATOM 2194 N N . GLN A 1 276 ? 6.074 -8.260 14.389 1.00 72.31 276 GLN A N 1
ATOM 2195 C CA . GLN A 1 276 ? 5.403 -9.548 14.524 1.00 72.31 276 GLN A CA 1
ATOM 2196 C C . GLN A 1 276 ? 5.045 -9.855 15.985 1.00 72.31 276 GLN A C 1
ATOM 2198 O O . GLN A 1 276 ? 3.998 -10.447 16.253 1.00 72.31 276 GLN A O 1
ATOM 2203 N N . LYS A 1 277 ? 5.857 -9.403 16.951 1.00 77.44 277 LYS A N 1
ATOM 2204 C CA . LYS A 1 277 ? 5.558 -9.562 18.384 1.00 77.44 277 LYS A CA 1
ATOM 2205 C C . LYS A 1 277 ? 4.360 -8.722 18.804 1.00 77.44 277 LYS A C 1
ATOM 2207 O O . LYS A 1 277 ? 3.531 -9.220 19.556 1.00 77.44 277 LYS A O 1
ATOM 2212 N N . VAL A 1 278 ? 4.245 -7.490 18.302 1.00 75.88 278 VAL A N 1
ATOM 2213 C CA . VAL A 1 278 ? 3.086 -6.626 18.587 1.00 75.88 278 VAL A CA 1
ATOM 2214 C C . VAL A 1 278 ? 1.806 -7.262 18.052 1.00 75.88 278 VAL A C 1
ATOM 2216 O O . VAL A 1 278 ? 0.823 -7.362 18.781 1.00 75.88 278 VAL A O 1
ATOM 2219 N N . ILE A 1 279 ? 1.836 -7.759 16.813 1.00 74.94 279 ILE A N 1
ATOM 2220 C CA . ILE A 1 279 ? 0.693 -8.456 16.215 1.00 74.94 279 ILE A CA 1
ATOM 2221 C C . ILE A 1 279 ? 0.320 -9.699 17.037 1.00 74.94 279 ILE A C 1
ATOM 2223 O O . ILE A 1 279 ? -0.830 -9.834 17.443 1.00 74.94 279 ILE A O 1
ATOM 2227 N N . THR A 1 280 ? 1.298 -10.551 17.359 1.00 81.12 280 THR A N 1
ATOM 2228 C CA . THR A 1 280 ? 1.078 -11.793 18.128 1.00 81.12 280 THR A CA 1
ATOM 2229 C C . THR A 1 280 ? 0.533 -11.509 19.533 1.00 81.12 280 THR A C 1
ATOM 2231 O O . THR A 1 280 ? -0.346 -12.213 20.023 1.00 81.12 280 THR A O 1
ATOM 2234 N N . LYS A 1 281 ? 1.035 -10.460 20.195 1.00 82.25 281 LYS A N 1
ATOM 2235 C CA . LYS A 1 281 ? 0.553 -10.015 21.509 1.00 82.25 281 LYS A CA 1
ATOM 2236 C C . LYS A 1 281 ? -0.921 -9.609 21.445 1.00 82.25 281 LYS A C 1
ATOM 2238 O O . LYS A 1 281 ? -1.700 -10.063 22.274 1.00 82.25 281 LYS A O 1
ATOM 2243 N N . ILE A 1 282 ? -1.301 -8.803 20.451 1.00 77.38 282 ILE A N 1
ATOM 2244 C CA . ILE A 1 282 ? -2.694 -8.373 20.254 1.00 77.38 282 ILE A CA 1
ATOM 2245 C C . ILE A 1 282 ? -3.595 -9.572 19.933 1.00 77.38 282 ILE A C 1
ATOM 2247 O O . ILE A 1 282 ? -4.698 -9.657 20.464 1.00 77.38 282 ILE A O 1
ATOM 2251 N N . GLU A 1 283 ? -3.135 -10.510 19.099 1.00 79.38 283 GLU A N 1
ATOM 2252 C CA . GLU A 1 283 ? -3.860 -11.754 18.806 1.00 79.38 283 GLU A CA 1
ATOM 2253 C C . GLU A 1 283 ? -4.132 -12.550 20.099 1.00 79.38 283 GLU A C 1
ATOM 2255 O O . GLU A 1 283 ? -5.279 -12.912 20.359 1.00 79.38 283 GLU A O 1
ATOM 2260 N N . LYS A 1 284 ? -3.125 -12.707 20.972 1.00 81.50 284 LYS A N 1
ATOM 2261 C CA . LYS A 1 284 ? -3.265 -13.395 22.267 1.00 81.50 284 LYS A CA 1
ATOM 2262 C C . LYS A 1 284 ? -4.228 -12.686 23.231 1.00 81.50 284 LYS A C 1
ATOM 2264 O O . LYS A 1 284 ? -5.098 -13.335 23.804 1.00 81.50 284 LYS A O 1
ATOM 2269 N N . GLU A 1 285 ? -4.109 -11.365 23.379 1.00 82.56 285 GLU A N 1
ATOM 2270 C CA . GLU A 1 285 ? -5.005 -10.557 24.230 1.00 82.56 285 GLU A CA 1
ATOM 2271 C C . GLU A 1 285 ? -6.476 -10.639 23.785 1.00 82.56 285 GLU A C 1
ATOM 2273 O O . GLU A 1 285 ? -7.390 -10.462 24.594 1.00 82.56 285 GLU A O 1
ATOM 2278 N N . LEU A 1 286 ? -6.727 -10.864 22.491 1.00 75.62 286 LEU A N 1
ATOM 2279 C CA . LEU A 1 286 ? -8.077 -11.036 21.958 1.00 75.62 286 LEU A CA 1
ATOM 2280 C C . LEU A 1 286 ? -8.634 -12.437 22.211 1.00 75.62 286 LEU A C 1
ATOM 2282 O O . LEU A 1 286 ? -9.840 -12.558 22.415 1.00 75.62 286 LEU A O 1
ATOM 2286 N N . ASP A 1 287 ? -7.797 -13.473 22.192 1.00 75.62 287 ASP A N 1
ATOM 2287 C CA . ASP A 1 287 ? -8.239 -14.841 22.468 1.00 75.62 287 ASP A CA 1
ATOM 2288 C C . ASP A 1 287 ? -8.573 -15.046 23.953 1.00 75.62 287 ASP A C 1
ATOM 2290 O O . ASP A 1 287 ? -9.599 -15.649 24.255 1.00 75.62 287 ASP A O 1
ATOM 2294 N N . GLU A 1 288 ? -7.813 -14.436 24.869 1.00 78.69 288 GLU A N 1
ATOM 2295 C CA . GLU A 1 288 ? -8.110 -14.435 26.317 1.00 78.69 288 GLU A CA 1
ATOM 2296 C C . GLU A 1 288 ? -9.447 -13.751 26.665 1.00 78.69 288 GLU A C 1
ATOM 2298 O O . GLU A 1 288 ? -10.024 -14.011 27.714 1.00 78.69 288 GLU A O 1
ATOM 2303 N N . LYS A 1 289 ? -9.966 -12.877 25.792 1.00 71.56 289 LYS A N 1
ATOM 2304 C CA . LYS A 1 289 ? -11.270 -12.212 25.978 1.00 71.56 289 LYS A CA 1
ATOM 2305 C C . LYS A 1 289 ? -12.456 -12.996 25.416 1.00 71.56 289 LYS A C 1
ATOM 2307 O O . LYS A 1 289 ? -13.593 -12.568 25.612 1.00 71.56 289 LYS A O 1
ATOM 2312 N N . LYS A 1 290 ? -12.214 -14.074 24.662 1.00 66.94 290 LYS A N 1
ATOM 2313 C CA . LYS A 1 290 ? -13.273 -14.954 24.137 1.00 66.94 290 LYS A CA 1
ATOM 2314 C C . LYS A 1 290 ? -13.608 -16.109 25.083 1.00 66.94 290 LYS A C 1
ATOM 2316 O O . LYS A 1 290 ? -14.693 -16.668 24.946 1.00 66.94 290 LYS A O 1
ATOM 2321 N N . SER A 1 291 ? -12.665 -16.488 25.948 1.00 55.03 291 SER A N 1
ATOM 2322 C CA . SER A 1 291 ? -12.814 -17.494 27.009 1.00 55.03 291 SER A CA 1
ATOM 2323 C C . SER A 1 291 ? -13.484 -16.913 28.243 1.00 55.03 291 SER A C 1
ATOM 2325 O O . SER A 1 291 ? -14.345 -17.614 28.810 1.00 55.03 291 SER A O 1
#